Protein AF-A0A2V8RQS7-F1 (afdb_monomer_lite)

Foldseek 3Di:
DDDDLPQDDDDPDDPVCCVPCVVVVVVVVVLVVVLLVVLCVFPLSVVLSVLQAQFREEEDEAPDDDAWDKDADDVVRVGTIYIHADQPNLCVPCPDQADDRNHSNLSVQLNSLVNSCVNVVNDDWDAAPDCLQVRTLSSLVSQLSSQQSVLSVVDQWGAGNPVRGTDGLVVVLVVLQADPQSLLSLVLCCVRPPSLVVLLPDPDDPRRCNVCSVVSCVRHCCVVPDPPPHSSPDD

pLDDT: mean 81.11, std 18.19, range [27.17, 98.44]

Sequence (235 aa):
NDRKIDAVIQWQVMDDLEGKYKREIVAYQNAITKVLTTISRTSIGKQLLSMIGGQKVYIIPQESDGPARTGLYSDEQGGGIRISFSPEYFSRVYIGPSSVGSAVEDTLFHELVHAMRYSNNRYFPRNLSSPDFNHNSEEFIAEQLANVYHSSRGTSDFLSKYYGGYARKKQMYEYLEESAELVYAIRFYLQSEPLAKFAAMLQQPAYNPFRDYKELEDKSYLRMFPSDDDPFKKP

Radius of gyration: 18.57 Å; chains: 1; bounding box: 47×40×55 Å

Structure (mmCIF, N/CA/C/O backbone):
data_AF-A0A2V8RQS7-F1
#
_entry.id   AF-A0A2V8RQS7-F1
#
loop_
_atom_site.group_PDB
_atom_site.id
_atom_site.type_symbol
_atom_site.label_atom_id
_atom_site.label_alt_id
_atom_site.label_comp_id
_atom_site.label_asym_id
_atom_site.label_entity_id
_atom_site.label_seq_id
_atom_site.pdbx_PDB_ins_code
_atom_site.Cartn_x
_atom_site.Cartn_y
_atom_site.Cartn_z
_atom_site.occupancy
_atom_site.B_iso_or_equiv
_atom_site.auth_seq_id
_atom_site.auth_comp_id
_atom_site.auth_asym_id
_atom_site.auth_atom_id
_atom_site.pdbx_PDB_model_num
ATOM 1 N N . ASN A 1 1 ? -26.483 7.807 -2.721 1.00 33.72 1 ASN A N 1
ATOM 2 C CA . ASN A 1 1 ? -26.677 6.348 -2.549 1.00 33.72 1 ASN A CA 1
ATOM 3 C C . ASN A 1 1 ? -25.447 5.887 -1.787 1.00 33.72 1 ASN A C 1
ATOM 5 O O . ASN A 1 1 ? -24.461 5.462 -2.379 1.00 33.72 1 ASN A O 1
ATOM 9 N N . ASP A 1 2 ? -25.456 6.188 -0.488 1.00 27.17 2 ASP A N 1
ATOM 10 C CA . ASP A 1 2 ? -24.256 6.490 0.296 1.00 27.17 2 ASP A CA 1
ATOM 11 C C . ASP A 1 2 ? -23.983 5.344 1.264 1.00 27.17 2 ASP A C 1
ATOM 13 O O . ASP A 1 2 ? -24.568 5.266 2.344 1.00 27.17 2 ASP A O 1
ATOM 17 N N . ARG A 1 3 ? -23.098 4.427 0.871 1.00 29.97 3 ARG A N 1
ATOM 18 C CA . ARG A 1 3 ? -22.544 3.434 1.794 1.00 29.97 3 ARG A CA 1
ATOM 19 C C . ARG A 1 3 ? -21.439 4.107 2.606 1.00 29.97 3 ARG A C 1
ATOM 21 O O . ARG A 1 3 ? -20.312 4.240 2.137 1.00 29.97 3 ARG A O 1
ATOM 28 N N . LYS A 1 4 ? -21.802 4.580 3.800 1.00 30.61 4 LYS A N 1
ATOM 29 C CA . LYS A 1 4 ? -20.861 4.961 4.859 1.00 30.61 4 LYS A CA 1
ATOM 30 C C . LYS A 1 4 ? -19.943 3.763 5.143 1.00 30.61 4 LYS A C 1
ATOM 32 O O . LYS A 1 4 ? -20.415 2.640 5.270 1.00 30.61 4 LYS A O 1
ATOM 37 N N . ILE A 1 5 ? -18.636 4.007 5.159 1.00 32.34 5 ILE A N 1
ATOM 38 C CA . ILE A 1 5 ? -17.615 3.021 5.519 1.00 32.34 5 ILE A CA 1
ATOM 39 C C . ILE A 1 5 ? -17.655 2.875 7.048 1.00 32.34 5 ILE A C 1
ATOM 41 O O . ILE A 1 5 ? -17.148 3.737 7.763 1.00 32.34 5 ILE A O 1
ATOM 45 N N . ASP A 1 6 ? -18.290 1.812 7.540 1.00 31.48 6 ASP A N 1
ATOM 46 C CA . ASP A 1 6 ? -18.366 1.451 8.963 1.00 31.48 6 ASP A CA 1
ATOM 47 C C . ASP A 1 6 ? -17.055 0.787 9.435 1.00 31.48 6 ASP A C 1
ATOM 49 O O . ASP A 1 6 ? -17.005 -0.414 9.688 1.00 31.48 6 ASP A O 1
ATOM 53 N N . ALA A 1 7 ? -15.964 1.556 9.533 1.00 32.84 7 ALA A N 1
ATOM 54 C CA . ALA A 1 7 ? -14.651 1.054 9.981 1.00 32.84 7 ALA A CA 1
ATOM 55 C C . ALA A 1 7 ? -14.233 1.524 11.390 1.00 32.84 7 ALA A C 1
ATOM 57 O O . ALA A 1 7 ? -13.054 1.501 11.732 1.00 32.84 7 ALA A O 1
ATOM 58 N N . VAL A 1 8 ? -15.169 1.959 12.236 1.00 46.66 8 VAL A N 1
ATOM 59 C CA . VAL A 1 8 ? -14.864 2.390 13.612 1.00 46.66 8 VAL A CA 1
ATOM 60 C C . VAL A 1 8 ? -15.906 1.797 14.552 1.00 46.66 8 VAL A C 1
ATOM 62 O O . VAL A 1 8 ? -17.054 2.180 14.400 1.00 46.66 8 VAL A O 1
ATOM 65 N N . ILE A 1 9 ? -15.518 0.885 15.467 1.00 44.16 9 ILE A N 1
ATOM 66 C CA . ILE A 1 9 ? -16.227 0.401 16.694 1.00 44.16 9 ILE A CA 1
ATOM 67 C C . ILE A 1 9 ? -15.448 -0.841 17.222 1.00 44.16 9 ILE A C 1
ATOM 69 O O . ILE A 1 9 ? -15.093 -1.703 16.427 1.00 44.16 9 ILE A O 1
ATOM 73 N N . GLN A 1 10 ? -15.118 -1.060 18.504 1.00 38.09 10 GLN A N 1
ATOM 74 C CA . GLN A 1 10 ? -15.526 -0.459 19.779 1.00 38.09 10 GLN A CA 1
ATOM 75 C C . GLN A 1 10 ? -14.444 -0.734 20.841 1.00 38.09 10 GLN A C 1
ATOM 77 O O . GLN A 1 10 ? -13.926 -1.847 20.919 1.00 38.09 10 GLN A O 1
ATOM 82 N N . TRP A 1 11 ? -14.160 0.250 21.693 1.00 37.94 11 TRP A N 1
ATOM 83 C CA . TRP A 1 11 ? -13.443 0.048 22.950 1.00 37.94 11 TRP A CA 1
ATOM 84 C C . TRP A 1 11 ? -14.475 -0.357 24.008 1.00 37.94 11 TRP A C 1
ATOM 86 O O . TRP A 1 11 ? -15.373 0.426 24.300 1.00 37.94 11 TRP A O 1
ATOM 96 N N . GLN A 1 12 ? -14.376 -1.561 24.576 1.00 38.12 12 GLN A N 1
ATOM 97 C CA . GLN A 1 12 ? -14.983 -1.830 25.881 1.00 38.12 12 GLN A CA 1
ATOM 98 C C . GLN A 1 12 ? -14.015 -1.299 26.935 1.00 38.12 12 GLN A C 1
ATOM 100 O O . GLN A 1 12 ? -13.093 -1.992 27.355 1.00 38.12 12 GLN A O 1
ATOM 105 N N . VAL A 1 13 ? -14.193 -0.039 27.318 1.00 41.00 13 VAL A N 1
ATOM 106 C CA . VAL A 1 13 ? -13.543 0.524 28.499 1.00 41.00 13 VAL A CA 1
ATOM 107 C C . VAL A 1 13 ? -14.658 0.988 29.423 1.00 41.00 13 VAL A C 1
ATOM 109 O O . VAL A 1 13 ? -15.511 1.771 29.026 1.00 41.00 13 VAL A O 1
ATOM 112 N N . MET A 1 14 ? -14.646 0.408 30.620 1.00 40.25 14 MET A N 1
ATOM 113 C CA . MET A 1 14 ? -15.618 0.546 31.701 1.00 40.25 14 MET A CA 1
ATOM 114 C C . MET A 1 14 ? -16.108 1.989 31.901 1.00 40.25 14 MET A C 1
ATOM 116 O O . MET A 1 14 ? -15.305 2.924 31.846 1.00 40.25 14 MET A O 1
ATOM 120 N N . ASP A 1 15 ? -17.408 2.123 32.188 1.00 42.12 15 ASP A N 1
ATOM 121 C CA . ASP A 1 15 ? -18.209 3.359 32.289 1.00 42.12 15 ASP A CA 1
ATOM 122 C C . ASP A 1 15 ? -17.582 4.515 33.106 1.00 42.12 15 ASP A C 1
ATOM 124 O O . ASP A 1 15 ? -17.942 5.675 32.910 1.00 42.12 15 ASP A O 1
ATOM 128 N N . ASP A 1 16 ? -16.589 4.253 33.960 1.00 39.78 16 ASP A N 1
ATOM 129 C CA . ASP A 1 16 ? -15.923 5.272 34.784 1.00 39.78 16 ASP A CA 1
ATOM 130 C C . ASP A 1 16 ? -14.751 6.004 34.090 1.00 39.78 16 ASP A C 1
ATOM 132 O O . ASP A 1 16 ? -14.353 7.093 34.515 1.00 39.78 16 ASP A O 1
ATOM 136 N N . LEU A 1 17 ? -14.181 5.456 33.008 1.00 42.16 17 LEU A N 1
ATOM 137 C CA . LEU A 1 17 ? -13.053 6.071 32.281 1.00 42.16 17 LEU A CA 1
ATOM 138 C C . LEU A 1 17 ? -13.495 6.925 31.081 1.00 42.16 17 LEU A C 1
ATOM 140 O O . LEU A 1 17 ? -12.722 7.773 30.617 1.00 42.16 17 LEU A O 1
ATOM 144 N N . GLU A 1 18 ? -14.734 6.746 30.605 1.00 51.91 18 GLU A N 1
ATOM 145 C CA . GLU A 1 18 ? -15.276 7.444 29.432 1.00 51.91 18 GLU A CA 1
ATOM 146 C C . GLU A 1 18 ? -15.226 8.967 29.585 1.00 51.91 18 GLU A C 1
ATOM 148 O O . GLU A 1 18 ? -14.925 9.661 28.621 1.00 51.91 18 GLU A O 1
ATOM 153 N N . GLY A 1 19 ? -15.467 9.511 30.781 1.00 53.66 19 GLY A N 1
ATOM 154 C CA . GLY A 1 19 ? -15.507 10.962 30.989 1.00 53.66 19 GLY A CA 1
ATOM 155 C C . GLY A 1 19 ? -14.146 11.654 30.853 1.00 53.66 19 GLY A C 1
ATOM 156 O O . GLY A 1 19 ? -14.073 12.767 30.329 1.00 53.66 19 GLY A O 1
ATOM 157 N N . LYS A 1 20 ? -13.065 11.002 31.302 1.00 55.59 20 LYS A N 1
ATOM 158 C CA . LYS A 1 20 ? -11.731 11.617 31.408 1.00 55.59 20 LYS A CA 1
ATOM 159 C C . LYS A 1 20 ? -10.977 11.648 30.078 1.00 55.59 20 LYS A C 1
ATOM 161 O O . LYS A 1 20 ? -10.254 12.607 29.847 1.00 55.59 20 LYS A O 1
ATOM 166 N N . TYR A 1 21 ? -11.168 10.639 29.225 1.00 66.31 21 TYR A N 1
ATOM 167 C CA . TYR A 1 21 ? -10.421 10.480 27.966 1.00 66.31 21 TYR A CA 1
ATOM 168 C C . TYR A 1 21 ? -11.281 10.656 26.704 1.00 66.31 21 TYR A C 1
ATOM 170 O O . TYR A 1 21 ? -10.807 10.452 25.584 1.00 66.31 21 TYR A O 1
ATOM 178 N N . LYS A 1 22 ? -12.563 11.033 26.850 1.00 74.38 22 LYS A N 1
ATOM 179 C CA . LYS A 1 22 ? -13.499 11.181 25.719 1.00 74.38 22 LYS A CA 1
ATOM 180 C C . LYS A 1 22 ? -12.963 12.095 24.629 1.00 74.38 22 LYS A C 1
ATOM 182 O O . LYS A 1 22 ? -13.142 11.823 23.445 1.00 74.38 22 LYS A O 1
ATOM 187 N N . ARG A 1 23 ? -12.359 13.216 25.030 1.00 79.69 23 ARG A N 1
ATOM 188 C CA . ARG A 1 23 ? -11.894 14.251 24.100 1.00 79.69 23 ARG A CA 1
ATOM 189 C C . ARG A 1 23 ? -10.727 13.737 23.270 1.00 79.69 23 ARG A C 1
ATOM 191 O O . ARG A 1 23 ? -10.724 13.933 22.060 1.00 79.69 23 ARG A O 1
ATOM 198 N N . GLU A 1 24 ? -9.790 13.050 23.905 1.00 81.56 24 GLU A N 1
ATOM 199 C CA . GLU A 1 24 ? -8.614 12.438 23.299 1.00 81.56 24 GLU A CA 1
ATOM 200 C C . GLU A 1 24 ? -9.020 11.320 22.334 1.00 81.56 24 GLU A C 1
ATOM 202 O O . GLU A 1 24 ? -8.563 11.303 21.191 1.00 81.56 24 GLU A O 1
ATOM 207 N N . ILE A 1 25 ? -9.951 10.450 22.744 1.00 81.69 25 ILE A N 1
ATOM 208 C CA . ILE A 1 25 ? -10.497 9.385 21.889 1.00 81.69 25 ILE A CA 1
ATOM 209 C C . ILE A 1 25 ? -11.159 9.985 20.643 1.00 81.69 25 ILE A C 1
ATOM 211 O O . ILE A 1 25 ? -10.856 9.575 19.522 1.00 81.69 25 ILE A O 1
ATOM 215 N N . VAL A 1 26 ? -12.026 10.988 20.815 1.00 86.00 26 VAL A N 1
ATOM 216 C CA . VAL A 1 26 ? -12.706 11.662 19.696 1.00 86.00 26 VAL A CA 1
ATOM 217 C C . VAL A 1 26 ? -11.704 12.379 18.787 1.00 86.00 26 VAL A C 1
ATOM 219 O O . VAL A 1 26 ? -11.830 12.325 17.562 1.00 86.00 26 VAL A O 1
ATOM 222 N N . ALA A 1 27 ? -10.689 13.038 19.350 1.00 86.19 27 ALA A N 1
ATOM 223 C CA . ALA A 1 27 ? -9.647 13.702 18.573 1.00 86.19 27 ALA A CA 1
ATOM 224 C C . ALA A 1 27 ? -8.857 12.700 17.718 1.00 86.19 27 ALA A C 1
ATOM 226 O O . ALA A 1 27 ? -8.668 12.936 16.521 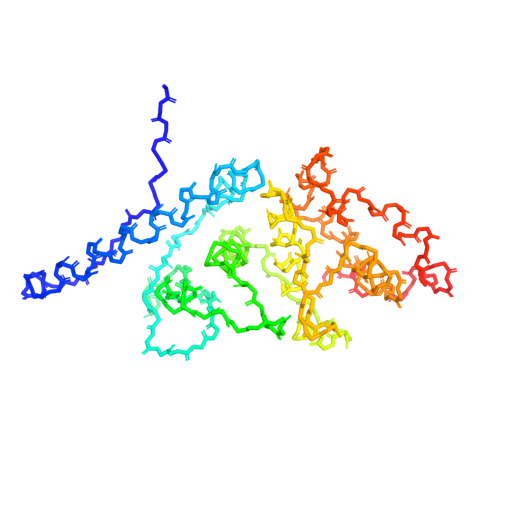1.00 86.19 27 ALA A O 1
ATOM 227 N N . TYR A 1 28 ? -8.471 11.563 18.300 1.00 87.62 28 TYR A N 1
ATOM 228 C CA . TYR A 1 28 ? -7.778 10.493 17.589 1.00 87.62 28 TYR A CA 1
ATOM 229 C C . TYR A 1 28 ? -8.644 9.905 16.468 1.00 87.62 28 TYR A C 1
ATOM 231 O O . TYR A 1 28 ? -8.210 9.841 15.319 1.00 87.62 28 TYR A O 1
ATOM 239 N N . GLN A 1 29 ? -9.906 9.571 16.757 1.00 88.38 29 GLN A N 1
ATOM 240 C CA . GLN A 1 29 ? -10.856 9.072 15.755 1.00 88.38 29 GLN A CA 1
ATOM 241 C C . GLN A 1 29 ? -11.028 10.047 14.586 1.00 88.38 29 GLN A C 1
ATOM 243 O O . GLN A 1 29 ? -11.014 9.639 13.422 1.00 88.38 29 GLN A O 1
ATOM 248 N N . ASN A 1 30 ? -11.137 11.346 14.872 1.00 89.19 30 ASN A N 1
ATOM 249 C CA . ASN A 1 30 ? -11.232 12.377 13.844 1.00 89.19 30 ASN A CA 1
ATOM 250 C C . ASN A 1 30 ? -9.953 12.474 13.001 1.00 89.19 30 ASN A C 1
ATOM 252 O O . ASN A 1 30 ? -10.039 12.668 11.787 1.00 89.19 30 ASN A O 1
ATOM 256 N N . ALA A 1 31 ? -8.774 12.339 13.614 1.00 89.19 31 ALA A N 1
ATOM 257 C CA . ALA A 1 31 ? -7.502 12.330 12.897 1.00 89.19 31 ALA A CA 1
ATOM 258 C C . ALA A 1 31 ? -7.409 11.127 11.947 1.00 89.19 31 ALA A C 1
ATOM 260 O O . ALA A 1 31 ? -7.181 11.317 10.754 1.00 89.19 31 ALA A O 1
ATOM 261 N N . ILE A 1 32 ? -7.692 9.915 12.433 1.00 93.25 32 ILE A N 1
ATOM 262 C CA . ILE A 1 32 ? -7.716 8.698 11.607 1.00 93.25 32 ILE A CA 1
ATOM 263 C C . ILE A 1 32 ? -8.729 8.810 10.470 1.00 93.25 32 ILE A C 1
ATOM 265 O O . ILE A 1 32 ? -8.398 8.540 9.317 1.00 93.25 32 ILE A O 1
ATOM 269 N N . THR A 1 33 ? -9.941 9.285 10.762 1.00 92.50 33 THR A N 1
ATOM 270 C CA . THR A 1 33 ? -10.998 9.460 9.754 1.00 92.50 33 THR A CA 1
ATOM 271 C C . THR A 1 33 ? -10.551 10.383 8.623 1.00 92.50 33 THR A C 1
ATOM 273 O O . THR A 1 33 ? -10.827 10.101 7.456 1.00 92.50 33 THR A O 1
ATOM 276 N N . LYS A 1 34 ? -9.820 11.463 8.930 1.00 90.94 34 LYS A N 1
ATOM 277 C CA . LYS A 1 34 ? -9.252 12.352 7.906 1.00 90.94 34 LYS A CA 1
ATOM 278 C C . LYS A 1 34 ? -8.236 11.624 7.026 1.00 90.94 34 LYS A C 1
ATOM 280 O O . LYS A 1 34 ? -8.324 11.745 5.807 1.00 90.94 34 LYS A O 1
ATOM 285 N N . VAL A 1 35 ? -7.323 10.846 7.614 1.00 92.69 35 VAL A N 1
ATOM 286 C CA . VAL A 1 35 ? -6.310 10.086 6.856 1.00 92.69 35 VAL A CA 1
ATOM 287 C C . VAL A 1 35 ? -6.977 9.042 5.953 1.00 92.69 35 VAL A C 1
ATOM 289 O O . VAL A 1 35 ? -6.716 9.016 4.751 1.00 92.69 35 VAL A O 1
ATOM 292 N N . LEU A 1 36 ? -7.916 8.252 6.485 1.00 95.50 36 LEU A N 1
ATOM 293 C CA . LEU A 1 36 ? -8.689 7.273 5.708 1.00 95.50 36 LEU A CA 1
ATOM 294 C C . LEU A 1 36 ? -9.500 7.935 4.587 1.00 95.50 36 LEU A C 1
ATOM 296 O O . LEU A 1 36 ? -9.553 7.426 3.467 1.00 95.50 36 LEU A O 1
ATOM 300 N N . THR A 1 37 ? -10.090 9.103 4.858 1.00 93.94 37 THR A N 1
ATOM 301 C CA . THR A 1 37 ? -10.806 9.882 3.841 1.00 93.94 37 THR A CA 1
ATOM 302 C C . THR A 1 37 ? -9.863 10.289 2.712 1.00 93.94 37 THR A C 1
ATOM 304 O O . THR A 1 37 ? -10.229 10.152 1.546 1.00 93.94 37 THR A O 1
ATOM 307 N N . THR A 1 38 ? -8.648 10.745 3.024 1.00 92.00 38 THR A N 1
ATOM 308 C CA . THR A 1 38 ? -7.629 11.077 2.017 1.00 92.00 38 THR A CA 1
ATOM 309 C C . THR A 1 38 ? -7.244 9.857 1.184 1.00 92.00 38 THR A C 1
ATOM 311 O O . THR A 1 38 ? -7.290 9.939 -0.043 1.00 92.00 38 THR A O 1
ATOM 314 N N . ILE A 1 39 ? -6.972 8.715 1.824 1.00 95.06 39 ILE A N 1
ATOM 315 C CA . ILE A 1 39 ? -6.679 7.445 1.139 1.00 95.06 39 ILE A CA 1
ATOM 316 C C . ILE A 1 39 ? -7.796 7.088 0.155 1.00 95.06 39 ILE A C 1
ATOM 318 O O . ILE A 1 39 ? -7.544 6.805 -1.022 1.00 95.06 39 ILE A O 1
ATOM 322 N N . SER A 1 40 ? -9.048 7.212 0.599 1.00 96.50 40 SER A N 1
ATOM 323 C CA . SER A 1 40 ? -10.238 6.901 -0.197 1.00 96.50 40 SER A CA 1
ATOM 324 C C . SER A 1 40 ? -10.462 7.818 -1.411 1.00 96.50 40 SER A C 1
ATOM 326 O O . SER A 1 40 ? -11.390 7.588 -2.181 1.00 96.50 40 SER A O 1
ATOM 328 N N . ARG A 1 41 ? -9.653 8.863 -1.631 1.00 95.06 41 ARG A N 1
ATOM 329 C CA . ARG A 1 41 ? -9.772 9.726 -2.823 1.00 95.06 41 ARG A CA 1
ATOM 330 C C . ARG A 1 41 ? -9.149 9.117 -4.077 1.00 95.06 41 ARG A C 1
ATOM 332 O O . ARG A 1 41 ? -9.494 9.537 -5.177 1.00 95.06 41 ARG A O 1
ATOM 339 N N . THR A 1 42 ? -8.284 8.119 -3.929 1.00 96.00 42 THR A N 1
ATOM 340 C CA . THR A 1 42 ? -7.608 7.439 -5.045 1.00 96.00 42 THR A CA 1
ATOM 341 C C . THR A 1 42 ? -8.317 6.127 -5.387 1.00 96.00 42 THR A C 1
ATOM 343 O O . THR A 1 42 ? -8.917 5.497 -4.516 1.00 96.00 42 THR A O 1
ATOM 346 N N . SER A 1 43 ? -8.254 5.675 -6.644 1.00 97.62 43 SER A N 1
ATOM 347 C CA . SER A 1 43 ? -8.867 4.394 -7.036 1.00 97.62 43 SER A CA 1
ATOM 348 C C . SER A 1 43 ? -8.260 3.209 -6.281 1.00 97.62 43 SER A C 1
ATOM 350 O O . SER A 1 43 ? -8.993 2.343 -5.814 1.00 97.62 43 SER A O 1
ATOM 352 N N . ILE A 1 44 ? -6.933 3.199 -6.107 1.00 97.88 44 ILE A N 1
ATOM 353 C CA . ILE A 1 44 ? -6.227 2.143 -5.371 1.00 97.88 44 ILE A CA 1
ATOM 354 C C . ILE A 1 44 ? -6.557 2.163 -3.873 1.00 97.88 44 ILE A C 1
ATOM 356 O O . ILE A 1 44 ? -6.795 1.108 -3.294 1.00 97.88 44 ILE A O 1
ATOM 360 N N . GLY A 1 45 ? -6.675 3.346 -3.258 1.00 97.50 45 GLY A N 1
ATOM 361 C CA . GLY A 1 45 ? -7.081 3.485 -1.858 1.00 97.50 45 GLY A CA 1
ATOM 362 C C . GLY A 1 45 ? -8.519 3.052 -1.604 1.00 97.50 45 GLY A C 1
ATOM 363 O O . GLY A 1 45 ? -8.771 2.322 -0.649 1.00 97.50 45 GLY A O 1
ATOM 364 N N . LYS A 1 46 ? -9.465 3.407 -2.486 1.00 97.69 46 LYS A N 1
ATOM 365 C CA . LYS A 1 46 ? -10.838 2.871 -2.418 1.00 97.69 46 LYS A CA 1
ATOM 366 C C . LYS A 1 46 ? -10.845 1.351 -2.500 1.00 97.69 46 LYS A C 1
ATOM 368 O O . LYS A 1 46 ? -11.537 0.705 -1.716 1.00 97.69 46 LYS A O 1
ATOM 373 N N . GLN A 1 47 ? -10.078 0.793 -3.438 1.00 98.00 47 GLN A N 1
ATOM 374 C CA . GLN A 1 47 ? -10.033 -0.646 -3.635 1.00 98.00 47 GLN A CA 1
ATOM 375 C C . GLN A 1 47 ? -9.455 -1.361 -2.411 1.00 98.00 47 GLN A C 1
ATOM 377 O O . GLN A 1 47 ? -10.085 -2.300 -1.929 1.00 98.00 47 GLN A O 1
ATOM 382 N N . LEU A 1 48 ? -8.329 -0.884 -1.870 1.00 97.75 48 LEU A N 1
ATOM 383 C CA . LEU A 1 48 ? -7.724 -1.417 -0.647 1.00 97.75 48 LEU A CA 1
ATOM 384 C C . LEU A 1 48 ? -8.733 -1.445 0.506 1.00 97.75 48 LEU A C 1
ATOM 386 O O . LEU A 1 48 ? -8.980 -2.504 1.077 1.00 97.75 48 LEU A O 1
ATOM 390 N N . LEU A 1 49 ? -9.370 -0.306 0.798 1.00 96.19 49 LEU A N 1
ATOM 391 C CA . LEU A 1 49 ? -10.343 -0.202 1.889 1.00 96.19 49 LEU A CA 1
ATOM 392 C C . LEU A 1 49 ? -11.547 -1.134 1.687 1.00 96.19 49 LEU A C 1
ATOM 394 O O . LEU A 1 49 ? -12.051 -1.691 2.654 1.00 96.19 49 LEU A O 1
ATOM 398 N N . SER A 1 50 ? -11.990 -1.341 0.442 1.00 95.38 50 SER A N 1
ATOM 399 C CA . SER A 1 50 ? -13.091 -2.267 0.136 1.00 95.38 50 SER A CA 1
ATOM 400 C C . SER A 1 50 ? -12.723 -3.748 0.277 1.00 95.38 50 SER A C 1
ATOM 402 O O . SER A 1 50 ? -13.614 -4.583 0.412 1.00 95.38 50 SER A O 1
ATOM 404 N N . MET A 1 51 ? -11.429 -4.076 0.208 1.00 94.44 51 MET A N 1
ATOM 405 C CA . MET A 1 51 ? -10.918 -5.444 0.316 1.00 94.44 51 MET A CA 1
ATOM 406 C C . MET A 1 51 ? -10.623 -5.850 1.763 1.00 94.44 51 MET A C 1
ATOM 408 O O . MET A 1 51 ? -10.449 -7.037 2.026 1.00 94.44 51 MET A O 1
ATOM 412 N N . ILE A 1 52 ? -10.573 -4.903 2.703 1.00 91.88 52 ILE A N 1
ATOM 413 C CA . ILE A 1 52 ? -10.456 -5.218 4.128 1.00 91.88 52 ILE A CA 1
ATOM 414 C C . ILE A 1 52 ? -11.780 -5.826 4.596 1.00 91.88 52 ILE A C 1
ATOM 416 O O . ILE A 1 52 ? -12.824 -5.175 4.574 1.00 91.88 52 ILE A O 1
ATOM 420 N N . GLY A 1 53 ? -11.741 -7.086 5.020 1.00 79.56 53 GLY A N 1
ATOM 421 C CA . GLY A 1 53 ? -12.929 -7.825 5.432 1.00 79.56 53 GLY A CA 1
ATOM 422 C C . GLY A 1 53 ? -12.577 -9.198 5.996 1.00 79.56 53 GLY A C 1
ATOM 423 O O . GLY A 1 53 ? -11.448 -9.647 5.881 1.00 79.56 53 GLY A O 1
ATOM 424 N N . GLY A 1 54 ? -13.533 -9.864 6.644 1.00 73.25 54 GLY A N 1
ATOM 425 C CA . GLY A 1 54 ? -13.336 -11.192 7.247 1.00 73.25 54 GLY A CA 1
ATOM 426 C C . GLY A 1 54 ? -12.901 -11.164 8.715 1.00 73.25 54 GLY A C 1
ATOM 427 O O . GLY A 1 54 ? -13.371 -11.987 9.494 1.00 73.25 54 GLY A O 1
ATOM 428 N N . GLN A 1 55 ? -12.098 -10.180 9.125 1.00 79.75 55 GLN A N 1
ATOM 429 C CA . GLN A 1 55 ? -11.714 -9.959 10.525 1.00 79.75 55 GLN A CA 1
ATOM 430 C C . GLN A 1 55 ? -11.829 -8.481 10.906 1.00 79.75 55 GLN A C 1
ATOM 432 O O . GLN A 1 55 ? -11.719 -7.597 10.055 1.00 79.75 55 GLN A O 1
ATOM 437 N N . LYS A 1 56 ? -12.049 -8.204 12.196 1.00 85.38 56 LYS A N 1
ATOM 438 C CA . LYS A 1 56 ? -12.068 -6.829 12.710 1.00 85.38 56 LYS A CA 1
ATOM 439 C C . LYS A 1 56 ? -10.661 -6.234 12.640 1.00 85.38 56 LYS A C 1
ATOM 441 O O . LYS A 1 56 ? -9.710 -6.859 13.106 1.00 85.38 56 LYS A O 1
ATOM 446 N N . VAL A 1 57 ? -10.556 -5.024 12.095 1.00 90.81 57 VAL A N 1
ATOM 447 C CA . VAL A 1 57 ? -9.324 -4.227 12.072 1.00 90.81 57 VAL A CA 1
ATOM 448 C C . VAL A 1 57 ? -9.496 -3.036 13.007 1.00 90.81 57 VAL A C 1
ATOM 450 O O . VAL A 1 57 ? -10.482 -2.307 12.914 1.00 90.81 57 VAL A O 1
ATOM 453 N N . TYR A 1 58 ? -8.528 -2.829 13.891 1.00 91.19 58 TYR A N 1
ATOM 454 C CA . TYR A 1 58 ? -8.481 -1.728 14.842 1.00 91.19 58 TYR A CA 1
ATOM 455 C C . TYR A 1 58 ? -7.271 -0.851 14.540 1.00 91.19 58 TYR A C 1
ATOM 457 O O . TYR A 1 58 ? -6.154 -1.352 14.456 1.00 91.19 58 TYR A O 1
ATOM 465 N N . ILE A 1 59 ? -7.469 0.460 14.422 1.00 93.12 59 ILE A N 1
ATOM 466 C CA . ILE A 1 59 ? -6.363 1.422 14.387 1.00 93.12 59 ILE A CA 1
ATOM 467 C C . ILE A 1 59 ? -6.251 2.022 15.787 1.00 93.12 59 ILE A C 1
ATOM 469 O O . ILE A 1 59 ? -7.203 2.640 16.270 1.00 93.12 59 ILE A O 1
ATOM 473 N N . ILE A 1 60 ? -5.127 1.769 16.453 1.00 90.56 60 ILE A N 1
ATOM 474 C CA . ILE A 1 60 ? -4.899 2.110 17.859 1.00 90.56 60 ILE A CA 1
ATOM 4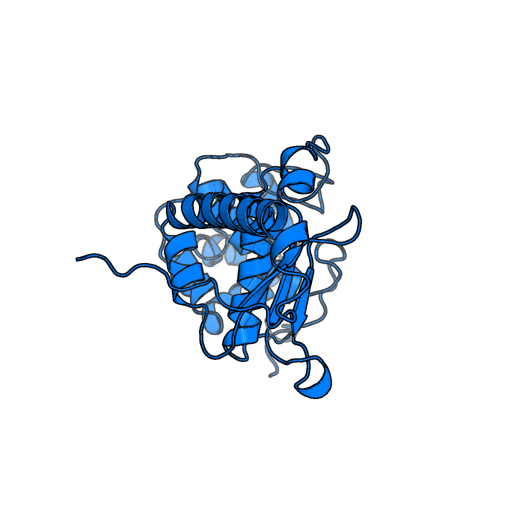75 C C . ILE A 1 60 ? -3.759 3.127 18.001 1.00 90.56 60 ILE A C 1
ATOM 477 O O . ILE A 1 60 ? -2.814 3.098 17.205 1.00 90.56 60 ILE A O 1
ATOM 481 N N . PRO A 1 61 ? -3.818 4.022 19.007 1.00 87.31 61 PRO A N 1
ATOM 482 C CA . PRO A 1 61 ? -2.737 4.961 19.269 1.00 87.31 61 PRO A CA 1
ATOM 483 C C . PRO A 1 61 ? -1.419 4.235 19.528 1.00 87.31 61 PRO A C 1
ATOM 485 O O . PRO A 1 61 ? -1.382 3.219 20.221 1.00 87.31 61 PRO A O 1
ATOM 488 N N . GLN A 1 62 ? -0.338 4.784 18.990 1.00 83.69 62 GLN A N 1
ATOM 489 C CA . GLN A 1 62 ? 1.007 4.303 19.264 1.00 83.69 62 GLN A CA 1
ATOM 490 C C . GLN A 1 62 ? 1.486 4.825 20.626 1.00 83.69 62 GLN A C 1
ATOM 492 O O . GLN A 1 62 ? 1.318 6.006 20.927 1.00 83.69 62 GLN A O 1
ATOM 497 N N . GLU A 1 63 ? 2.085 3.956 21.442 1.00 74.44 63 GLU A N 1
ATOM 498 C CA . GLU A 1 63 ? 2.525 4.300 22.806 1.00 74.44 63 GLU A CA 1
ATOM 499 C C . GLU A 1 63 ? 3.837 5.099 22.845 1.00 74.44 63 GLU A C 1
ATOM 501 O O . GLU A 1 63 ? 4.097 5.822 23.805 1.00 74.44 63 GLU A O 1
ATOM 506 N N . SER A 1 64 ? 4.666 4.985 21.805 1.00 76.56 64 SER A N 1
ATOM 507 C CA . SER A 1 64 ? 5.955 5.672 21.697 1.00 76.56 64 SER A CA 1
ATOM 508 C C . SER A 1 64 ? 6.282 6.018 20.251 1.00 76.56 64 SER A C 1
ATOM 510 O O . SER A 1 64 ? 5.885 5.294 19.340 1.00 76.56 64 SER A O 1
ATOM 512 N N . ASP A 1 65 ? 7.085 7.055 20.037 1.00 79.38 65 ASP A N 1
ATOM 513 C CA . ASP A 1 65 ? 7.640 7.376 18.719 1.00 79.38 65 ASP A CA 1
ATOM 514 C C . ASP A 1 65 ? 8.353 6.158 18.103 1.00 79.38 65 ASP A C 1
ATOM 516 O O . ASP A 1 65 ? 9.049 5.405 18.791 1.00 79.38 65 ASP A O 1
ATOM 520 N N . GLY A 1 66 ? 8.154 5.934 16.803 1.00 78.88 66 GLY A N 1
ATOM 521 C CA . GLY A 1 66 ? 8.699 4.773 16.100 1.00 78.88 66 GLY A CA 1
ATOM 522 C C . GLY A 1 66 ? 7.895 4.385 14.857 1.00 78.88 66 GLY A C 1
ATOM 523 O O . GLY A 1 66 ? 6.939 5.081 14.506 1.00 78.88 66 GLY A O 1
ATOM 524 N N . PRO A 1 67 ? 8.252 3.273 14.189 1.00 82.50 67 PRO A N 1
ATOM 525 C CA . PRO A 1 67 ? 7.530 2.808 13.011 1.00 82.50 67 PRO A CA 1
ATOM 526 C C . PRO A 1 67 ? 6.105 2.378 13.372 1.00 82.50 67 PRO A C 1
ATOM 528 O O . PRO A 1 67 ? 5.883 1.787 14.434 1.00 82.50 67 PRO A O 1
ATOM 531 N N . ALA A 1 68 ? 5.168 2.632 12.457 1.00 89.19 68 ALA A N 1
ATOM 532 C CA . ALA A 1 68 ? 3.841 2.039 12.519 1.00 89.19 68 ALA A CA 1
ATOM 533 C C . ALA A 1 68 ? 3.961 0.513 12.409 1.00 89.19 68 ALA A C 1
ATOM 535 O O . ALA A 1 68 ? 4.957 -0.003 11.894 1.00 89.19 68 ALA A O 1
ATOM 536 N N . ARG A 1 69 ? 2.997 -0.213 12.981 1.00 90.56 69 ARG A N 1
ATOM 537 C CA . ARG A 1 69 ? 3.028 -1.680 12.986 1.00 90.56 69 ARG A CA 1
ATOM 538 C C . ARG A 1 69 ? 1.639 -2.266 12.872 1.00 90.56 69 ARG A C 1
ATOM 540 O O . ARG A 1 69 ? 0.756 -1.896 13.646 1.00 90.56 69 ARG A O 1
ATOM 547 N N . THR A 1 70 ? 1.501 -3.265 12.015 1.00 93.94 70 THR A N 1
ATOM 548 C CA . THR A 1 70 ? 0.311 -4.105 11.925 1.00 93.94 70 THR A CA 1
ATOM 549 C C . THR A 1 70 ? 0.587 -5.491 12.490 1.00 93.94 70 THR A C 1
ATOM 551 O O . THR A 1 70 ? 1.612 -6.099 12.193 1.00 93.94 70 THR A O 1
ATOM 554 N N . GLY A 1 71 ? -0.335 -6.012 13.298 1.00 92.06 71 GLY A N 1
ATOM 555 C CA . GLY A 1 71 ? -0.244 -7.363 13.846 1.00 92.06 71 GLY A CA 1
ATOM 556 C C . GLY A 1 71 ? -1.599 -8.049 13.944 1.00 92.06 71 GLY A C 1
ATOM 557 O O . GLY A 1 71 ? -2.628 -7.397 14.135 1.00 92.06 71 GLY A O 1
ATOM 558 N N . LEU A 1 72 ? -1.584 -9.376 13.832 1.00 91.12 72 LEU A N 1
ATOM 559 C CA . LEU A 1 72 ? -2.720 -10.245 14.124 1.00 91.12 72 LEU A CA 1
ATOM 560 C C . LEU A 1 72 ? -2.622 -10.727 15.574 1.00 91.12 72 LEU A C 1
ATOM 562 O O . LEU A 1 72 ? -1.579 -11.231 15.988 1.00 91.12 72 LEU A O 1
ATOM 566 N N . TYR A 1 73 ? -3.702 -10.567 16.332 1.00 88.06 73 TYR A N 1
ATOM 567 C CA . TYR A 1 73 ? -3.760 -10.892 17.755 1.00 88.06 73 TYR A CA 1
ATOM 568 C C . TYR A 1 73 ? -4.643 -12.117 17.980 1.00 88.06 73 TYR A C 1
ATOM 570 O O . TYR A 1 73 ? -5.672 -12.272 17.319 1.00 88.06 73 TYR A O 1
ATOM 578 N N . SER A 1 74 ? -4.242 -12.977 18.919 1.00 85.31 74 SER A N 1
ATOM 579 C CA . SER A 1 74 ? -5.022 -14.164 19.281 1.00 85.31 74 SER A CA 1
ATOM 580 C C . SER A 1 74 ? -6.294 -13.790 20.045 1.00 85.31 74 SER A C 1
ATOM 582 O O . SER A 1 74 ? -6.416 -12.673 20.562 1.00 85.31 74 SER A O 1
ATOM 584 N N . ASP A 1 75 ? -7.238 -14.724 20.157 1.00 82.56 75 ASP A N 1
ATOM 585 C CA . ASP A 1 75 ? -8.485 -14.503 20.897 1.00 82.56 75 ASP A CA 1
ATOM 586 C C . ASP A 1 75 ? -8.219 -14.168 22.375 1.00 82.56 75 ASP A C 1
ATOM 588 O O . ASP A 1 75 ? -8.870 -13.282 22.931 1.00 82.56 75 ASP A O 1
ATOM 592 N N . GLU A 1 76 ? -7.191 -14.766 22.990 1.00 81.62 76 GLU A N 1
ATOM 593 C CA . GLU A 1 76 ? -6.759 -14.452 24.362 1.00 81.62 76 GLU A CA 1
ATOM 594 C C . GLU A 1 76 ? -6.250 -13.012 24.505 1.00 81.62 76 GLU A C 1
ATOM 596 O O . GLU A 1 76 ? -6.313 -12.425 25.584 1.00 81.62 76 GLU A O 1
ATOM 601 N N . GLN A 1 77 ? -5.762 -12.421 23.413 1.00 78.75 77 GLN A N 1
ATOM 602 C CA . GLN A 1 77 ? -5.316 -11.032 23.359 1.00 78.75 77 GLN A CA 1
ATOM 603 C C . GLN A 1 77 ? -6.444 -10.068 22.956 1.00 78.75 77 GLN A C 1
ATOM 605 O O . GLN A 1 77 ? -6.192 -8.871 22.798 1.00 78.75 77 GLN A O 1
ATOM 610 N N . GLY A 1 78 ? -7.678 -10.556 22.792 1.00 78.25 78 GLY A N 1
ATOM 611 C CA . GLY A 1 78 ? -8.852 -9.792 22.354 1.00 78.25 78 GLY A CA 1
ATOM 612 C C . GLY A 1 78 ? -9.143 -9.877 20.851 1.00 78.25 78 GLY A C 1
ATOM 613 O O . GLY A 1 78 ? -10.063 -9.207 20.378 1.00 78.25 78 GLY A O 1
ATOM 614 N N . GLY A 1 79 ? -8.376 -10.683 20.114 1.00 83.94 79 GLY A N 1
ATOM 615 C CA . GLY A 1 79 ? -8.591 -11.003 18.708 1.00 83.94 79 GLY A CA 1
ATOM 616 C C . GLY A 1 79 ? -8.400 -9.842 17.726 1.00 83.94 79 GLY A C 1
ATOM 617 O O . GLY A 1 79 ? -8.235 -8.669 18.086 1.00 83.94 79 GLY A O 1
ATOM 618 N N . GLY A 1 80 ? -8.478 -10.193 16.444 1.00 89.19 80 GLY A N 1
ATOM 619 C CA . GLY A 1 80 ? -8.478 -9.258 15.323 1.00 89.19 80 GLY A CA 1
ATOM 620 C C . GLY A 1 80 ? -7.108 -8.680 14.973 1.00 89.19 80 GLY A C 1
ATOM 621 O O . GLY A 1 80 ? -6.062 -9.081 15.481 1.00 89.19 80 GLY A O 1
ATOM 622 N N . ILE A 1 81 ? -7.128 -7.720 14.056 1.00 93.38 81 ILE A N 1
ATOM 623 C CA . ILE A 1 81 ? -5.937 -7.094 13.484 1.00 93.38 81 ILE A CA 1
ATOM 624 C C . ILE A 1 81 ? -5.787 -5.709 14.091 1.00 93.38 81 ILE A C 1
ATOM 626 O O . ILE A 1 81 ? -6.760 -4.958 14.149 1.00 93.38 81 ILE A O 1
ATOM 630 N N . ARG A 1 82 ? -4.582 -5.346 14.527 1.00 94.00 82 ARG A N 1
ATOM 631 C CA . ARG A 1 82 ? -4.311 -4.025 15.103 1.00 94.00 82 ARG A CA 1
ATOM 632 C C . ARG A 1 82 ? -3.223 -3.317 14.330 1.00 94.00 82 ARG A C 1
ATOM 634 O O . ARG A 1 82 ? -2.171 -3.896 14.087 1.00 94.00 82 ARG A O 1
ATOM 641 N N . ILE A 1 83 ? -3.489 -2.061 14.006 1.00 94.19 83 ILE A N 1
ATOM 642 C CA . ILE A 1 83 ? -2.549 -1.123 13.413 1.00 94.19 83 ILE A CA 1
ATOM 643 C C . ILE A 1 83 ? -2.190 -0.104 14.494 1.00 94.19 83 ILE A C 1
ATOM 645 O O . ILE A 1 83 ? -3.020 0.728 14.859 1.00 94.19 83 ILE A O 1
ATOM 649 N N . SER A 1 84 ? -0.973 -0.182 15.024 1.00 92.00 84 SER A N 1
ATOM 650 C CA . SER A 1 84 ? -0.415 0.822 15.932 1.00 92.00 84 SER A CA 1
ATOM 651 C C . SER A 1 84 ? 0.074 2.016 15.119 1.00 92.00 84 SER A C 1
ATOM 653 O O . SER A 1 84 ? 0.985 1.874 14.299 1.00 92.00 84 SER A O 1
ATOM 655 N N . PHE A 1 85 ? -0.573 3.172 15.293 1.00 90.00 85 PHE A N 1
ATOM 656 C CA . PHE A 1 85 ? -0.374 4.331 14.425 1.00 90.00 85 PHE A CA 1
ATOM 657 C C . PHE A 1 85 ? -0.564 5.664 15.154 1.00 90.00 85 PHE A C 1
ATOM 659 O O . PHE A 1 85 ? -1.560 5.877 15.853 1.00 90.00 85 PHE A O 1
ATOM 666 N N . SER A 1 86 ? 0.357 6.604 14.924 1.00 90.25 86 SER A N 1
ATOM 667 C CA . SER A 1 86 ? 0.277 7.978 15.429 1.00 90.25 86 SER A CA 1
ATOM 668 C C . SER A 1 86 ? 0.208 8.997 14.282 1.00 90.25 86 SER A C 1
ATOM 670 O O . SER A 1 86 ? 1.239 9.366 13.716 1.00 90.25 86 SER A O 1
ATOM 672 N N . PRO A 1 87 ? -0.991 9.515 13.944 1.00 87.50 87 PRO A N 1
ATOM 673 C CA . PRO A 1 87 ? -1.133 10.559 12.926 1.00 87.50 87 PRO A CA 1
ATOM 674 C C . PRO A 1 87 ? -0.334 11.822 13.255 1.00 87.50 87 PRO A C 1
ATOM 676 O O . PRO A 1 87 ? 0.179 12.495 12.366 1.00 87.50 87 PRO A O 1
ATOM 679 N N . GLU A 1 88 ? -0.236 12.158 14.542 1.00 85.50 88 GLU A N 1
ATOM 680 C CA . GLU A 1 88 ? 0.517 13.312 15.030 1.00 85.50 88 GLU A CA 1
ATOM 681 C C . GLU A 1 88 ? 2.017 13.137 14.802 1.00 85.50 88 GLU A C 1
ATOM 683 O O . GLU A 1 88 ? 2.655 14.049 14.280 1.00 85.50 88 GLU A O 1
ATOM 688 N N . TYR A 1 89 ? 2.561 11.960 15.121 1.00 83.19 89 TYR A N 1
ATOM 689 C CA . TYR A 1 89 ? 3.955 11.637 14.837 1.00 83.19 89 TYR A CA 1
ATOM 690 C C . TYR A 1 89 ? 4.208 11.743 13.330 1.00 83.19 89 TYR A C 1
ATOM 692 O O . TYR A 1 89 ? 4.938 12.626 12.891 1.00 83.19 89 TYR A O 1
ATOM 700 N N . PHE A 1 90 ? 3.491 10.974 12.507 1.00 80.75 90 PHE A N 1
ATOM 701 C CA . PHE A 1 90 ? 3.719 10.940 11.056 1.00 80.75 90 PHE A CA 1
ATOM 702 C C . PHE A 1 90 ? 3.357 12.235 10.306 1.00 80.75 90 PHE A C 1
ATOM 704 O O . PHE A 1 90 ? 3.751 12.397 9.157 1.00 80.75 90 PHE A O 1
ATOM 711 N N . SER A 1 91 ? 2.642 13.178 10.928 1.00 77.50 91 SER A N 1
ATOM 712 C CA . SER A 1 91 ? 2.424 14.520 10.355 1.00 77.50 91 SER A CA 1
ATOM 713 C C . SER A 1 91 ? 3.538 15.518 10.682 1.00 77.50 91 SER A C 1
ATOM 715 O O . SER A 1 91 ? 3.693 16.509 9.970 1.00 77.50 91 SER A O 1
ATOM 717 N N . ARG A 1 92 ? 4.308 15.284 11.751 1.00 70.44 92 ARG A N 1
ATOM 718 C CA . ARG A 1 92 ? 5.440 16.132 12.179 1.00 70.44 92 ARG A CA 1
ATOM 719 C C . ARG A 1 92 ? 6.780 15.622 11.693 1.00 70.44 92 ARG A C 1
ATOM 721 O O . ARG A 1 92 ? 7.734 16.383 11.554 1.00 70.44 92 ARG A O 1
ATOM 728 N N . VAL A 1 93 ? 6.841 14.320 11.486 1.00 61.38 93 VAL A N 1
ATOM 729 C CA . VAL A 1 93 ? 8.008 13.554 11.089 1.00 61.38 93 VAL A CA 1
ATOM 730 C C . VAL A 1 93 ? 8.245 13.802 9.597 1.00 61.38 93 VAL A C 1
ATOM 732 O O . VAL A 1 93 ? 8.048 12.951 8.743 1.00 61.38 93 VAL A O 1
ATOM 735 N N . TYR A 1 94 ? 8.681 15.022 9.279 1.00 50.03 94 TYR A N 1
ATOM 736 C CA . TYR A 1 94 ? 9.383 15.318 8.037 1.00 50.03 94 TYR A CA 1
ATOM 737 C C . TYR A 1 94 ? 10.836 14.884 8.228 1.00 50.03 94 TYR A C 1
ATOM 739 O O . TYR A 1 94 ? 11.721 15.695 8.504 1.00 50.03 94 TYR A O 1
ATOM 747 N N . ILE A 1 95 ? 11.100 13.580 8.173 1.00 48.00 95 ILE A N 1
ATOM 748 C CA . ILE A 1 95 ? 12.468 13.072 8.323 1.00 48.00 95 ILE A CA 1
ATOM 749 C C . ILE A 1 95 ? 13.146 13.097 6.949 1.00 48.00 95 ILE A C 1
ATOM 751 O O . ILE A 1 95 ? 13.416 12.058 6.346 1.00 48.00 95 ILE A O 1
ATOM 755 N N . GLY A 1 96 ? 13.418 14.310 6.464 1.00 40.62 96 GLY A N 1
ATOM 756 C CA . GLY A 1 96 ? 14.326 14.570 5.350 1.00 40.62 96 GLY A CA 1
ATOM 757 C C . GLY A 1 96 ? 14.117 13.695 4.103 1.00 40.62 96 GLY A C 1
ATOM 758 O O . GLY A 1 96 ? 13.057 13.108 3.897 1.00 40.62 96 GLY A O 1
ATOM 759 N N . PRO A 1 97 ? 15.132 13.596 3.235 1.00 37.75 97 PRO A N 1
ATOM 760 C CA . PRO A 1 97 ? 15.039 12.777 2.043 1.00 37.75 97 PRO A CA 1
ATOM 761 C C . PRO A 1 97 ? 15.017 11.285 2.354 1.00 37.75 97 PRO A C 1
ATOM 763 O O . PRO A 1 97 ? 14.778 10.560 1.410 1.00 37.75 97 PRO A O 1
ATOM 766 N N . SER A 1 98 ? 15.269 10.836 3.598 1.00 39.56 98 SER A N 1
ATOM 767 C CA . SER A 1 98 ? 15.879 9.528 3.882 1.00 39.56 98 SER A CA 1
ATOM 768 C C . SER A 1 98 ? 15.096 8.529 4.721 1.00 39.56 98 SER A C 1
ATOM 770 O O . SER A 1 98 ? 15.656 7.520 5.149 1.00 39.56 98 SER A O 1
ATOM 772 N N . SER A 1 99 ? 13.811 8.757 4.969 1.00 40.06 99 SER A N 1
ATOM 773 C CA . SER A 1 99 ? 13.018 7.734 5.645 1.00 40.06 99 SER A CA 1
ATOM 774 C C . SER A 1 99 ? 11.577 7.653 5.157 1.00 40.06 99 SER A C 1
ATOM 776 O O . SER A 1 99 ? 11.025 8.562 4.538 1.00 40.06 99 SER A O 1
ATOM 778 N N . VAL A 1 100 ? 11.043 6.461 5.387 1.00 37.56 100 VAL A N 1
ATOM 779 C CA . VAL A 1 100 ? 9.777 5.897 4.926 1.00 37.56 100 VAL A CA 1
ATOM 780 C C . VAL A 1 100 ? 8.588 6.840 5.182 1.00 37.56 100 VAL A C 1
ATOM 782 O O . VAL A 1 100 ? 8.430 7.334 6.292 1.00 37.56 100 VAL A O 1
ATOM 785 N N . GLY A 1 101 ? 7.719 7.037 4.184 1.00 48.47 101 GLY A N 1
ATOM 786 C CA . GLY A 1 101 ? 6.372 7.603 4.349 1.00 48.47 101 GLY A CA 1
ATOM 787 C C . GLY A 1 101 ? 6.297 9.083 4.748 1.00 48.47 101 GLY A C 1
ATOM 788 O O . GLY A 1 101 ? 5.738 9.394 5.795 1.00 48.47 101 GLY A O 1
ATOM 789 N N . SER A 1 102 ? 6.785 10.015 3.912 1.00 55.97 102 SER A N 1
ATOM 790 C CA . SER A 1 102 ? 6.736 11.472 4.213 1.00 55.97 102 SER A CA 1
ATOM 791 C C . SER A 1 102 ? 5.337 12.025 4.455 1.00 55.97 102 SER A C 1
ATOM 793 O O . SER A 1 102 ? 5.209 13.127 4.987 1.00 55.97 102 SER A O 1
ATOM 795 N N . ALA A 1 103 ? 4.293 11.293 4.071 1.00 75.56 103 ALA A N 1
ATOM 796 C CA . ALA A 1 103 ? 2.930 11.665 4.367 1.00 75.56 103 ALA A CA 1
ATOM 797 C C . ALA A 1 103 ? 2.251 10.594 5.223 1.00 75.56 103 ALA A C 1
ATOM 799 O O . ALA A 1 103 ? 2.288 9.402 4.912 1.00 75.56 103 ALA A O 1
ATOM 800 N N . VAL A 1 104 ? 1.575 11.048 6.280 1.00 87.81 104 VAL A N 1
ATOM 801 C CA . VAL A 1 104 ? 0.784 10.237 7.218 1.00 87.81 104 VAL A CA 1
ATOM 802 C C . VAL A 1 104 ? -0.114 9.210 6.507 1.00 87.81 104 VAL A C 1
ATOM 804 O O . VAL A 1 104 ? -0.255 8.075 6.957 1.00 87.81 104 VAL A O 1
ATOM 807 N N . GLU A 1 105 ? -0.684 9.569 5.360 1.00 90.00 105 GLU A N 1
ATOM 808 C CA . GLU A 1 105 ? -1.501 8.682 4.539 1.00 90.00 105 GLU A CA 1
ATOM 809 C C . GLU A 1 105 ? -0.738 7.568 3.815 1.00 90.00 105 GLU A C 1
ATOM 811 O O . GLU A 1 105 ? -1.332 6.515 3.611 1.00 90.00 105 GLU A O 1
ATOM 816 N N . ASP A 1 106 ? 0.530 7.749 3.432 1.00 89.44 106 ASP A N 1
ATOM 817 C CA . ASP A 1 106 ? 1.320 6.684 2.795 1.00 89.44 106 ASP A CA 1
ATOM 818 C C . ASP A 1 106 ? 1.680 5.608 3.815 1.00 89.44 106 ASP A C 1
ATOM 820 O O . ASP A 1 106 ? 1.534 4.419 3.540 1.00 89.44 106 ASP A O 1
ATOM 824 N N . THR A 1 107 ? 2.079 6.032 5.018 1.00 90.69 107 THR A N 1
ATOM 825 C CA . THR A 1 107 ? 2.361 5.121 6.131 1.00 90.69 107 THR A CA 1
ATOM 826 C C . THR A 1 107 ? 1.109 4.345 6.516 1.00 90.69 107 THR A C 1
ATOM 828 O O . THR A 1 107 ? 1.151 3.122 6.603 1.00 90.69 107 THR A O 1
ATOM 831 N N . LEU A 1 108 ? -0.040 5.016 6.679 1.00 94.06 108 LEU A N 1
ATOM 832 C CA . LEU A 1 108 ? -1.274 4.291 6.979 1.00 94.06 108 LEU A CA 1
ATOM 833 C C . LEU A 1 108 ? -1.701 3.388 5.813 1.00 94.06 108 LEU A C 1
ATOM 835 O O . LEU A 1 108 ? -2.197 2.293 6.056 1.00 94.06 108 LEU A O 1
ATOM 839 N N . PHE A 1 109 ? -1.504 3.800 4.557 1.00 96.12 109 PHE A N 1
ATOM 840 C CA . PHE A 1 109 ? -1.787 2.945 3.403 1.00 96.12 109 PHE A CA 1
ATOM 841 C C . PHE A 1 109 ? -0.944 1.663 3.437 1.00 96.12 109 PHE A C 1
ATOM 843 O O . PHE A 1 109 ? -1.499 0.584 3.243 1.00 96.12 109 PHE A O 1
ATOM 850 N N . HIS A 1 110 ? 0.361 1.768 3.710 1.00 95.44 110 HIS A N 1
ATOM 851 C CA . HIS A 1 110 ? 1.262 0.621 3.856 1.00 95.44 110 HIS A CA 1
ATOM 852 C C . HIS A 1 110 ? 0.731 -0.368 4.905 1.00 95.44 110 HIS A C 1
ATOM 854 O O . HIS A 1 110 ? 0.520 -1.541 4.603 1.00 95.44 110 HIS A O 1
ATOM 860 N N . GLU A 1 111 ? 0.404 0.118 6.103 1.00 95.94 111 GLU A N 1
ATOM 861 C CA . GLU A 1 111 ? -0.149 -0.726 7.168 1.00 95.94 111 GLU A CA 1
ATOM 862 C C . GLU A 1 111 ? -1.509 -1.339 6.806 1.00 95.94 111 GLU A C 1
ATOM 864 O O . GLU A 1 111 ? -1.813 -2.486 7.137 1.00 95.94 111 GLU A O 1
ATOM 869 N N . LEU A 1 112 ? -2.346 -0.605 6.071 1.00 97.44 112 LEU A N 1
ATOM 870 C CA . LEU A 1 112 ? -3.623 -1.127 5.596 1.00 97.44 112 LEU A CA 1
ATOM 871 C C . LEU A 1 112 ? -3.445 -2.255 4.571 1.00 97.44 112 LEU A C 1
ATOM 873 O O . LEU A 1 112 ? -4.306 -3.134 4.519 1.00 97.44 112 LEU A O 1
ATOM 877 N N . VAL A 1 113 ? -2.355 -2.285 3.793 1.00 97.50 113 VAL A N 1
ATOM 878 C CA . VAL A 1 113 ? -2.031 -3.436 2.928 1.00 97.50 113 VAL A CA 1
ATOM 879 C C . VAL A 1 113 ? -1.784 -4.682 3.777 1.00 97.50 113 VAL A C 1
ATOM 881 O O . VAL A 1 113 ? -2.383 -5.724 3.496 1.00 97.50 113 VAL A O 1
ATOM 884 N N . HIS A 1 114 ? -0.991 -4.569 4.848 1.00 96.69 114 HIS A N 1
ATOM 885 C CA . HIS A 1 114 ? -0.783 -5.665 5.804 1.00 96.69 114 HIS A CA 1
ATOM 886 C C . HIS A 1 114 ? -2.103 -6.121 6.417 1.00 96.69 114 HIS A C 1
ATOM 888 O O . HIS A 1 114 ? -2.425 -7.310 6.403 1.00 96.69 114 HIS A O 1
ATOM 894 N N . ALA A 1 115 ? -2.921 -5.178 6.890 1.00 96.31 115 ALA A N 1
ATOM 895 C CA . ALA A 1 115 ? -4.207 -5.490 7.501 1.00 96.31 115 ALA A CA 1
ATOM 896 C C . ALA A 1 115 ? -5.174 -6.163 6.519 1.00 96.31 115 ALA A C 1
ATOM 898 O O . ALA A 1 115 ? -5.835 -7.139 6.874 1.00 96.31 115 ALA A O 1
ATOM 899 N N . MET A 1 116 ? -5.227 -5.701 5.268 1.00 96.19 116 MET A N 1
ATOM 900 C CA . MET A 1 116 ? -6.017 -6.334 4.214 1.00 96.19 116 MET A CA 1
ATOM 901 C C . MET A 1 116 ? -5.574 -7.784 4.006 1.00 96.19 116 MET A C 1
ATOM 903 O O . MET A 1 116 ? -6.419 -8.686 3.999 1.00 96.19 116 MET A O 1
ATOM 907 N N . ARG A 1 117 ? -4.264 -8.033 3.919 1.00 95.56 117 ARG A N 1
ATOM 908 C CA . ARG A 1 117 ? -3.727 -9.382 3.713 1.00 95.56 117 ARG A CA 1
ATOM 909 C C . ARG A 1 117 ? -3.981 -10.289 4.914 1.00 95.56 117 ARG A C 1
ATOM 911 O O . ARG A 1 117 ? -4.432 -11.415 4.709 1.00 95.56 117 ARG A O 1
ATOM 918 N N . TYR A 1 118 ? -3.817 -9.806 6.147 1.00 94.19 118 TYR A N 1
ATOM 919 C CA . TYR A 1 118 ? -4.222 -10.549 7.347 1.00 94.19 118 TYR A CA 1
ATOM 920 C C . TYR A 1 118 ? -5.716 -10.883 7.339 1.00 94.19 118 TYR A C 1
ATOM 922 O O . TYR A 1 118 ? -6.091 -12.034 7.549 1.00 94.19 118 TYR A O 1
ATOM 930 N N . SER A 1 119 ? -6.571 -9.900 7.042 1.00 92.62 119 SER A N 1
ATOM 931 C CA . SER A 1 119 ? -8.030 -10.051 7.124 1.00 92.62 119 SER A CA 1
ATOM 932 C C . SER A 1 119 ? -8.573 -11.119 6.168 1.00 92.62 119 SER A C 1
ATOM 934 O O . SER A 1 119 ? -9.539 -11.811 6.483 1.00 92.62 119 SER A O 1
ATOM 936 N N . ASN A 1 120 ? -7.868 -11.336 5.056 1.00 90.50 120 ASN A N 1
ATOM 937 C CA . ASN A 1 120 ? -8.223 -12.298 4.021 1.00 90.50 120 ASN A CA 1
ATOM 938 C C . ASN A 1 120 ? -7.413 -13.606 4.072 1.00 90.50 120 ASN A C 1
ATOM 940 O O . ASN A 1 120 ? -7.464 -14.366 3.106 1.00 90.50 120 ASN A O 1
ATOM 944 N N . ASN A 1 121 ? -6.653 -13.873 5.145 1.00 90.12 121 ASN A N 1
ATOM 945 C CA . ASN A 1 121 ? -5.742 -15.025 5.245 1.00 90.12 121 ASN A CA 1
ATOM 946 C C . ASN A 1 121 ? -4.785 -15.128 4.041 1.00 90.12 121 ASN A C 1
ATOM 948 O O . ASN A 1 121 ? -4.588 -16.196 3.466 1.00 90.12 121 ASN A O 1
ATOM 952 N N . ARG A 1 122 ? -4.235 -13.984 3.621 1.00 90.06 122 ARG A N 1
ATOM 953 C CA . ARG A 1 122 ? -3.316 -13.833 2.481 1.00 90.06 122 ARG A CA 1
ATOM 954 C C . ARG A 1 122 ? -1.894 -13.458 2.896 1.00 90.06 122 ARG A C 1
ATOM 956 O O . ARG A 1 122 ? -1.067 -13.222 2.019 1.00 90.06 122 ARG A O 1
ATOM 963 N N . TYR A 1 123 ? -1.620 -13.391 4.197 1.00 87.62 123 TYR A N 1
ATOM 964 C CA . TYR A 1 123 ? -0.309 -13.068 4.757 1.00 87.62 123 TYR A CA 1
ATOM 965 C C . TYR A 1 123 ? 0.602 -14.306 4.723 1.00 87.62 123 TYR A C 1
ATOM 967 O O . TYR A 1 123 ? 0.438 -15.226 5.524 1.00 87.62 123 TYR A O 1
ATOM 975 N N . PHE A 1 124 ? 1.540 -14.335 3.776 1.00 86.31 124 PHE A N 1
ATOM 976 C CA . PHE A 1 124 ? 2.434 -15.463 3.503 1.00 86.31 124 PHE A CA 1
ATOM 977 C C . PHE A 1 124 ? 3.856 -14.943 3.227 1.00 86.31 124 PHE A C 1
ATOM 979 O O . PHE A 1 124 ? 4.318 -14.993 2.081 1.00 86.31 124 PHE A O 1
ATOM 986 N N . PRO A 1 125 ? 4.550 -14.424 4.257 1.00 85.62 125 PRO A N 1
ATOM 987 C CA . PRO A 1 125 ? 5.878 -13.856 4.099 1.00 85.62 125 PRO A CA 1
ATOM 988 C C . PRO A 1 125 ? 6.868 -14.895 3.600 1.00 85.62 125 PRO A C 1
ATOM 990 O O . PRO A 1 125 ? 6.984 -15.994 4.143 1.00 85.62 125 PRO A O 1
ATOM 993 N N . ARG A 1 126 ? 7.616 -14.506 2.573 1.00 87.06 126 ARG A N 1
ATOM 994 C CA . ARG A 1 126 ? 8.788 -15.214 2.074 1.00 87.06 126 ARG A CA 1
ATOM 995 C C . ARG A 1 126 ? 10.013 -14.374 2.366 1.00 87.06 126 ARG A C 1
ATOM 997 O O . ARG A 1 126 ? 9.970 -13.145 2.279 1.00 87.06 126 ARG A O 1
ATOM 1004 N N . ASN A 1 127 ? 11.102 -15.054 2.695 1.00 86.38 127 ASN A N 1
ATOM 1005 C CA . ASN A 1 127 ? 12.375 -14.384 2.885 1.00 86.38 127 ASN A CA 1
ATOM 1006 C C . ASN A 1 127 ? 12.867 -13.854 1.538 1.00 86.38 127 ASN A C 1
ATOM 1008 O O . ASN A 1 127 ? 12.861 -14.589 0.552 1.00 86.38 127 ASN A O 1
ATOM 1012 N N . LEU A 1 128 ? 13.287 -12.595 1.532 1.00 84.12 128 LEU A N 1
ATOM 1013 C CA . LEU A 1 128 ? 13.987 -11.968 0.421 1.00 84.12 128 LEU A CA 1
ATOM 1014 C C . LEU A 1 128 ? 15.470 -11.835 0.766 1.00 84.12 128 LEU A C 1
ATOM 1016 O O . LEU A 1 128 ? 15.835 -11.512 1.899 1.00 84.12 128 LEU A O 1
ATOM 1020 N N . SER A 1 129 ? 16.328 -12.015 -0.229 1.00 83.31 129 SER A N 1
ATOM 1021 C CA . SER A 1 129 ? 17.747 -11.677 -0.140 1.00 83.31 129 SER A CA 1
ATOM 1022 C C . SER A 1 129 ? 17.970 -10.175 0.072 1.00 83.31 129 SER A C 1
ATOM 1024 O O . SER A 1 129 ? 18.900 -9.788 0.782 1.00 83.31 129 SER A O 1
ATOM 1026 N N . SER A 1 130 ? 17.085 -9.329 -0.472 1.00 78.25 130 SER A N 1
ATOM 1027 C CA . SER A 1 130 ? 17.174 -7.873 -0.327 1.00 78.25 130 SER A CA 1
ATOM 1028 C C . SER A 1 130 ? 16.949 -7.418 1.130 1.00 78.25 130 SER A C 1
ATOM 1030 O O . SER A 1 130 ? 15.879 -7.674 1.695 1.00 78.25 130 SER A O 1
ATOM 1032 N N . PRO A 1 131 ? 17.910 -6.695 1.742 1.00 75.12 131 PRO A N 1
ATOM 1033 C CA . PRO A 1 131 ? 17.744 -6.125 3.079 1.00 75.12 131 PRO A CA 1
ATOM 1034 C C . PRO A 1 131 ? 16.770 -4.945 3.103 1.00 75.12 131 PRO A C 1
ATOM 1036 O O . PRO A 1 131 ? 16.204 -4.637 4.152 1.00 75.12 131 PRO A O 1
ATOM 1039 N N . ASP A 1 132 ? 16.535 -4.306 1.955 1.00 77.88 132 ASP A N 1
ATOM 1040 C CA . ASP A 1 132 ? 15.769 -3.062 1.861 1.00 77.88 132 ASP A CA 1
ATOM 1041 C C . ASP A 1 132 ? 14.294 -3.246 2.224 1.00 77.88 132 ASP A C 1
ATOM 1043 O O . ASP A 1 132 ? 13.633 -2.289 2.606 1.00 77.88 132 ASP A O 1
ATOM 1047 N N . PHE A 1 133 ? 13.793 -4.482 2.202 1.00 76.12 133 PHE A N 1
ATOM 1048 C CA . PHE A 1 133 ? 12.425 -4.830 2.592 1.00 76.12 133 PHE A CA 1
ATOM 1049 C C . PHE A 1 133 ? 12.390 -5.658 3.877 1.00 76.12 133 PHE A C 1
ATOM 1051 O O . PHE A 1 133 ? 11.581 -6.571 4.007 1.00 76.12 133 PHE A O 1
ATOM 1058 N N . ASN A 1 134 ? 13.312 -5.408 4.813 1.00 75.88 134 ASN A N 1
ATOM 1059 C CA . ASN A 1 134 ? 13.474 -6.210 6.033 1.00 75.88 134 ASN A CA 1
ATOM 1060 C C . ASN A 1 134 ? 13.608 -7.718 5.736 1.00 75.88 134 ASN A C 1
ATOM 1062 O O . ASN A 1 134 ? 13.122 -8.547 6.508 1.00 75.88 134 ASN A O 1
ATOM 1066 N N . HIS A 1 135 ? 14.212 -8.073 4.596 1.00 78.12 135 HIS A N 1
ATOM 1067 C CA . HIS A 1 135 ? 14.285 -9.448 4.099 1.00 78.12 135 HIS A CA 1
ATOM 1068 C C . HIS A 1 135 ? 12.916 -10.139 3.949 1.00 78.12 135 HIS A C 1
ATOM 1070 O O . HIS A 1 135 ? 12.828 -11.356 4.092 1.00 78.12 135 HIS A O 1
ATOM 1076 N N . ASN A 1 136 ? 11.838 -9.394 3.676 1.00 87.62 136 ASN A N 1
ATOM 1077 C CA . ASN A 1 136 ? 10.470 -9.907 3.738 1.00 87.62 136 ASN A CA 1
ATOM 1078 C C . ASN A 1 136 ? 9.619 -9.480 2.530 1.00 87.62 136 ASN A C 1
ATOM 1080 O O . ASN A 1 136 ? 9.441 -8.296 2.237 1.00 87.62 136 ASN A O 1
ATOM 1084 N N . SER A 1 137 ? 9.024 -10.462 1.851 1.00 91.19 137 SER A N 1
ATOM 1085 C CA . SER A 1 137 ? 8.140 -10.228 0.711 1.00 91.19 137 SER A CA 1
ATOM 1086 C C . SER A 1 137 ? 6.857 -9.468 1.063 1.00 91.19 137 SER A C 1
ATOM 1088 O O . SER A 1 137 ? 6.267 -8.867 0.165 1.00 91.19 137 SER A O 1
ATOM 1090 N N . GLU A 1 138 ? 6.402 -9.501 2.319 1.00 93.62 138 GLU A N 1
ATOM 1091 C CA . GLU A 1 138 ? 5.233 -8.745 2.803 1.00 93.62 138 GLU A CA 1
ATOM 1092 C C . GLU A 1 138 ? 5.521 -7.246 2.860 1.00 93.62 138 GLU A C 1
ATOM 1094 O O . GLU A 1 138 ? 4.737 -6.436 2.370 1.00 93.62 138 GLU A O 1
ATOM 1099 N N . GLU A 1 139 ? 6.690 -6.871 3.374 1.00 92.00 139 GLU A N 1
ATOM 1100 C CA . GLU A 1 139 ? 7.148 -5.481 3.365 1.00 92.00 139 GLU A CA 1
ATOM 1101 C C . GLU A 1 139 ? 7.329 -4.987 1.930 1.00 92.00 139 GLU A C 1
ATOM 1103 O O . GLU A 1 139 ? 6.891 -3.890 1.591 1.00 92.00 139 GLU A O 1
ATOM 1108 N N . PHE A 1 140 ? 7.882 -5.833 1.052 1.00 93.62 140 PHE A N 1
ATOM 1109 C CA . PHE A 1 140 ? 8.014 -5.513 -0.366 1.00 93.62 140 PHE A CA 1
ATOM 1110 C C . PHE A 1 140 ? 6.664 -5.172 -1.012 1.00 93.62 140 PHE A C 1
ATOM 1112 O O . PHE A 1 140 ? 6.527 -4.105 -1.608 1.00 93.62 140 PHE A O 1
ATOM 1119 N N . ILE A 1 141 ? 5.645 -6.033 -0.895 1.00 95.69 141 ILE A N 1
ATOM 1120 C CA . ILE A 1 141 ? 4.340 -5.766 -1.524 1.00 95.69 141 ILE A CA 1
ATOM 1121 C C . ILE A 1 141 ? 3.649 -4.540 -0.921 1.00 95.69 141 ILE A C 1
ATOM 1123 O O . ILE A 1 141 ? 3.069 -3.744 -1.668 1.00 95.69 141 ILE A O 1
ATOM 1127 N N . ALA A 1 142 ? 3.749 -4.349 0.396 1.00 95.19 142 ALA A N 1
ATOM 1128 C CA . ALA A 1 142 ? 3.202 -3.182 1.074 1.00 95.19 142 ALA A CA 1
ATOM 1129 C C . ALA A 1 142 ? 3.874 -1.884 0.600 1.00 95.19 142 ALA A C 1
ATOM 1131 O O . ALA A 1 142 ? 3.178 -0.919 0.282 1.00 95.19 142 ALA A O 1
ATOM 1132 N N . GLU A 1 143 ? 5.200 -1.863 0.443 1.00 92.06 143 GLU A N 1
ATOM 1133 C CA . GLU A 1 143 ? 5.933 -0.714 -0.102 1.00 92.06 143 GLU A CA 1
ATOM 1134 C C . GLU A 1 143 ? 5.614 -0.443 -1.572 1.00 92.06 143 GLU A C 1
ATOM 1136 O O . GLU A 1 143 ? 5.359 0.704 -1.945 1.00 92.06 143 GLU A O 1
ATOM 1141 N N . GLN A 1 144 ? 5.572 -1.474 -2.420 1.00 95.06 144 GLN A N 1
ATOM 1142 C CA . GLN A 1 144 ? 5.267 -1.283 -3.839 1.00 95.06 144 GLN A CA 1
ATOM 1143 C C . GLN A 1 144 ? 3.852 -0.730 -4.044 1.00 95.06 144 GLN A C 1
ATOM 1145 O O . GLN A 1 144 ? 3.657 0.192 -4.839 1.00 95.06 144 GLN A O 1
ATOM 1150 N N . LEU A 1 145 ? 2.860 -1.236 -3.305 1.00 97.06 145 LEU A N 1
ATOM 1151 C CA . LEU A 1 145 ? 1.493 -0.715 -3.361 1.00 97.06 145 LEU A CA 1
ATOM 1152 C C . LEU A 1 145 ? 1.376 0.681 -2.736 1.00 97.06 145 LEU A C 1
ATOM 1154 O O . LEU A 1 145 ? 0.657 1.518 -3.287 1.00 97.06 145 LEU A O 1
ATOM 1158 N N . ALA A 1 146 ? 2.103 0.966 -1.652 1.00 94.44 146 ALA A N 1
ATOM 1159 C CA . ALA A 1 146 ? 2.177 2.310 -1.083 1.00 94.44 146 ALA A CA 1
ATOM 1160 C C . ALA A 1 146 ? 2.787 3.312 -2.075 1.00 94.44 146 ALA A C 1
ATOM 1162 O O . ALA A 1 146 ? 2.262 4.410 -2.218 1.00 94.44 146 ALA A O 1
ATOM 1163 N N . ASN A 1 147 ? 3.807 2.926 -2.845 1.00 93.44 147 ASN A N 1
ATOM 1164 C CA . ASN A 1 147 ? 4.381 3.768 -3.897 1.00 93.44 147 ASN A CA 1
ATOM 1165 C C . ASN A 1 147 ? 3.430 3.986 -5.082 1.00 93.44 147 ASN A C 1
ATOM 1167 O O . ASN A 1 147 ? 3.375 5.088 -5.633 1.00 93.44 147 ASN A O 1
ATOM 1171 N N . VAL A 1 148 ? 2.632 2.979 -5.456 1.00 96.00 148 VAL A N 1
ATOM 1172 C CA . VAL A 1 148 ? 1.537 3.164 -6.425 1.00 96.00 148 VAL A CA 1
ATOM 1173 C C . VAL A 1 148 ? 0.515 4.161 -5.877 1.00 96.00 148 VAL A C 1
ATOM 1175 O O . VAL A 1 148 ? 0.128 5.096 -6.576 1.00 96.00 148 VAL A O 1
ATOM 1178 N N . TYR A 1 149 ? 0.096 4.020 -4.620 1.00 95.50 149 TYR A N 1
ATOM 1179 C CA . TYR A 1 149 ? -0.801 4.982 -3.981 1.00 95.50 149 TYR A CA 1
ATOM 1180 C C . TYR A 1 149 ? -0.206 6.393 -3.938 1.00 95.50 149 TYR A C 1
ATOM 1182 O O . TYR A 1 149 ? -0.873 7.339 -4.362 1.00 95.50 149 TYR A O 1
ATOM 1190 N N . HIS A 1 150 ? 1.050 6.532 -3.525 1.00 91.38 150 HIS A N 1
ATOM 1191 C CA . HIS A 1 150 ? 1.780 7.792 -3.498 1.00 91.38 150 HIS A CA 1
ATOM 1192 C C . HIS A 1 150 ? 1.761 8.455 -4.886 1.00 91.38 150 HIS A C 1
ATOM 1194 O O . HIS A 1 150 ? 1.250 9.565 -5.043 1.00 91.38 150 HIS A O 1
ATOM 1200 N N . SER A 1 151 ? 2.140 7.712 -5.932 1.00 92.56 151 SER A N 1
ATOM 1201 C CA . SER A 1 151 ? 2.102 8.189 -7.320 1.00 92.56 151 SER A CA 1
ATOM 1202 C C . SER A 1 151 ? 0.695 8.589 -7.786 1.00 92.56 151 SER A C 1
ATOM 1204 O O . SER A 1 151 ? 0.539 9.540 -8.552 1.00 92.56 151 SER A O 1
ATOM 1206 N N . SER A 1 152 ? -0.359 7.921 -7.300 1.00 92.88 152 SER A N 1
ATOM 1207 C CA . SER A 1 152 ? -1.759 8.262 -7.617 1.00 92.88 152 SER A CA 1
ATOM 1208 C C . SER A 1 152 ? -2.222 9.605 -7.064 1.00 92.88 152 SER A C 1
ATOM 1210 O O . SER A 1 152 ? -3.242 10.132 -7.509 1.00 92.88 152 SER A O 1
ATOM 1212 N N . ARG A 1 153 ? -1.442 10.196 -6.157 1.00 90.50 153 ARG A N 1
ATOM 1213 C CA . ARG A 1 153 ? -1.640 11.555 -5.647 1.00 90.50 153 ARG A CA 1
ATOM 1214 C C . ARG A 1 153 ? -0.837 12.604 -6.421 1.00 90.50 153 ARG A C 1
ATOM 1216 O O . ARG A 1 153 ? -0.850 13.770 -6.042 1.00 90.50 153 ARG A O 1
ATOM 1223 N N . GLY A 1 154 ? -0.199 12.211 -7.527 1.00 85.88 154 GLY A N 1
ATOM 1224 C CA . GLY A 1 154 ? 0.493 13.110 -8.453 1.00 85.88 154 GLY A CA 1
ATOM 1225 C C . GLY A 1 154 ? 1.949 13.398 -8.092 1.00 85.88 154 GLY A C 1
ATOM 1226 O O . GLY A 1 154 ? 2.526 14.340 -8.628 1.00 85.88 154 GLY A O 1
ATOM 1227 N N . THR A 1 155 ? 2.547 12.617 -7.195 1.00 83.19 155 THR A N 1
ATOM 1228 C CA . THR A 1 155 ? 3.948 12.777 -6.798 1.00 83.19 155 THR A CA 1
ATOM 1229 C C . THR A 1 155 ? 4.893 11.996 -7.721 1.00 83.19 155 THR A C 1
ATOM 1231 O O . THR A 1 155 ? 4.518 10.997 -8.347 1.00 83.19 155 THR A O 1
ATOM 1234 N N . SER A 1 156 ? 6.132 12.483 -7.839 1.00 79.81 156 SER A N 1
ATOM 1235 C CA . SER A 1 156 ? 7.166 11.952 -8.745 1.00 79.81 156 SER A CA 1
ATOM 1236 C C . SER A 1 156 ? 8.355 11.293 -8.043 1.00 79.81 156 SER A C 1
ATOM 1238 O O . SER A 1 156 ? 9.217 10.723 -8.716 1.00 79.81 156 SER A O 1
ATOM 1240 N N . ASP A 1 157 ? 8.393 11.396 -6.719 1.00 79.56 157 ASP A N 1
ATOM 1241 C CA . ASP A 1 157 ? 9.438 10.882 -5.846 1.00 79.56 157 ASP A CA 1
ATOM 1242 C C . ASP A 1 157 ? 8.824 9.748 -5.018 1.00 79.56 157 ASP A C 1
ATOM 1244 O O . ASP A 1 157 ? 7.774 9.930 -4.416 1.00 79.56 157 ASP A O 1
ATOM 1248 N N . PHE A 1 158 ? 9.427 8.562 -5.025 1.00 79.25 158 PHE A N 1
ATOM 1249 C CA . PHE A 1 158 ? 8.857 7.340 -4.445 1.00 79.25 158 PHE A CA 1
ATOM 1250 C C . PHE A 1 158 ? 9.713 6.837 -3.291 1.00 79.25 158 PHE A C 1
ATOM 1252 O O . PHE A 1 158 ? 10.925 7.038 -3.288 1.00 79.25 158 PHE A O 1
ATOM 1259 N N . LEU A 1 159 ? 9.090 6.167 -2.325 1.00 73.06 159 LEU A N 1
ATOM 1260 C CA . LEU A 1 159 ? 9.775 5.580 -1.180 1.00 73.06 159 LEU A CA 1
ATOM 1261 C C . LEU A 1 159 ? 10.768 4.517 -1.651 1.00 73.06 159 LEU A C 1
ATOM 1263 O O . LEU A 1 159 ? 10.386 3.539 -2.291 1.00 73.06 159 LEU A O 1
ATOM 1267 N N . SER A 1 160 ? 12.034 4.713 -1.306 1.00 68.69 160 SER A N 1
ATOM 1268 C CA . SER A 1 160 ? 13.158 3.852 -1.647 1.00 68.69 160 SER A CA 1
ATOM 1269 C C . SER A 1 160 ? 14.091 3.719 -0.447 1.00 68.69 160 SER A C 1
ATOM 1271 O O . SER A 1 160 ? 14.944 4.569 -0.191 1.00 68.69 160 SER A O 1
ATOM 1273 N N . LYS A 1 161 ? 13.975 2.616 0.294 1.00 66.50 161 LYS A N 1
ATOM 1274 C CA . LYS A 1 161 ? 14.928 2.309 1.372 1.00 66.50 161 LYS A CA 1
ATOM 1275 C C . LYS A 1 161 ? 16.354 2.088 0.843 1.00 66.50 161 LYS A C 1
ATOM 1277 O O . LYS A 1 161 ? 17.307 2.498 1.497 1.00 66.50 161 LYS A O 1
ATOM 1282 N N . TYR A 1 162 ? 16.485 1.582 -0.382 1.00 63.66 162 TYR A N 1
ATOM 1283 C CA . TYR A 1 162 ? 17.760 1.297 -1.050 1.00 63.66 162 TYR A CA 1
ATOM 1284 C C . TYR A 1 162 ? 18.535 2.539 -1.496 1.00 63.66 162 TYR A C 1
ATOM 1286 O O . TYR A 1 162 ? 19.763 2.539 -1.464 1.00 63.66 162 TYR A O 1
ATOM 1294 N N . TYR A 1 163 ? 17.857 3.630 -1.863 1.00 59.75 163 TYR A N 1
ATOM 1295 C CA . TYR A 1 163 ? 18.516 4.926 -2.069 1.00 59.75 163 TYR A CA 1
ATOM 1296 C C . TYR A 1 163 ? 18.579 5.764 -0.790 1.00 59.75 163 TYR A C 1
ATOM 1298 O O . TYR A 1 163 ? 18.905 6.951 -0.843 1.00 59.75 163 TYR A O 1
ATOM 1306 N N . GLY A 1 164 ? 18.271 5.150 0.360 1.00 62.59 164 GLY A N 1
ATOM 1307 C CA . GLY A 1 164 ? 18.219 5.814 1.650 1.00 62.59 164 GLY A CA 1
ATOM 1308 C C . GLY A 1 164 ? 17.283 7.007 1.595 1.00 62.59 164 GLY A C 1
ATOM 1309 O O . GLY A 1 164 ? 17.712 8.090 1.992 1.00 62.59 164 GLY A O 1
ATOM 1310 N N . GLY A 1 165 ? 16.076 6.837 1.024 1.00 69.62 165 GLY A N 1
ATOM 1311 C CA . GLY A 1 165 ? 15.158 7.943 0.828 1.00 69.62 165 GLY A CA 1
ATOM 1312 C C . GLY A 1 165 ? 14.095 7.905 -0.261 1.00 69.62 165 GLY A C 1
ATOM 1313 O O . GLY A 1 165 ? 13.325 6.959 -0.381 1.00 69.62 165 GLY A O 1
ATOM 1314 N N . TYR A 1 166 ? 14.003 9.007 -1.005 1.00 73.50 166 TYR A N 1
ATOM 1315 C CA . TYR A 1 166 ? 13.154 9.130 -2.183 1.00 73.50 166 TYR A CA 1
ATOM 1316 C C . TYR A 1 166 ? 13.939 8.842 -3.453 1.00 73.50 166 TYR A C 1
ATOM 1318 O O . TYR A 1 166 ? 15.070 9.300 -3.616 1.00 73.50 166 TYR A O 1
ATOM 1326 N N . ALA A 1 167 ? 13.302 8.154 -4.391 1.00 81.31 167 ALA A N 1
ATOM 1327 C CA . ALA A 1 167 ? 13.862 7.904 -5.704 1.00 81.31 167 ALA A CA 1
ATOM 1328 C C . ALA A 1 167 ? 12.833 8.154 -6.801 1.00 81.31 167 ALA A C 1
ATOM 1330 O O . ALA A 1 167 ? 11.633 7.933 -6.641 1.00 81.31 167 ALA A O 1
ATOM 1331 N N . ARG A 1 168 ? 13.305 8.617 -7.956 1.00 87.75 168 ARG A N 1
ATOM 1332 C CA . ARG A 1 168 ? 12.443 8.823 -9.124 1.00 87.75 168 ARG A CA 1
ATOM 1333 C C . ARG A 1 168 ? 12.077 7.489 -9.756 1.00 87.75 168 ARG A C 1
ATOM 1335 O O . ARG A 1 168 ? 12.810 6.513 -9.623 1.00 87.75 168 ARG A O 1
ATOM 1342 N N . LYS A 1 169 ? 11.007 7.473 -10.561 1.00 91.06 169 LYS A N 1
ATOM 1343 C CA . LYS A 1 169 ? 10.528 6.267 -11.274 1.00 91.06 169 LYS A CA 1
ATOM 1344 C C . LYS A 1 169 ? 11.668 5.476 -11.922 1.00 91.06 169 LYS A C 1
ATOM 1346 O O . LYS A 1 169 ? 11.734 4.269 -11.749 1.00 91.06 169 LYS A O 1
ATOM 1351 N N . LYS A 1 170 ? 12.556 6.160 -12.652 1.00 91.25 170 LYS A N 1
ATOM 1352 C CA . LYS A 1 170 ? 13.679 5.523 -13.350 1.00 91.25 170 LYS A CA 1
ATOM 1353 C C . LYS A 1 170 ? 14.577 4.738 -12.386 1.00 91.25 170 LYS A C 1
ATOM 1355 O O . LYS A 1 170 ? 14.778 3.554 -12.596 1.00 91.25 170 LYS A O 1
ATOM 1360 N N . GLN A 1 171 ? 15.028 5.386 -11.317 1.00 90.19 171 GLN A N 1
ATOM 1361 C CA . GLN A 1 171 ? 15.874 4.772 -10.292 1.00 90.19 171 GLN A CA 1
ATOM 1362 C C . GLN A 1 171 ? 15.157 3.605 -9.608 1.00 90.19 171 GLN A C 1
ATOM 1364 O O . GLN A 1 171 ? 15.753 2.569 -9.328 1.00 90.19 171 GLN A O 1
ATOM 1369 N N . MET A 1 172 ? 13.851 3.753 -9.367 1.00 90.75 172 MET A N 1
ATOM 1370 C CA . MET A 1 172 ? 13.074 2.672 -8.782 1.00 90.75 172 MET A CA 1
ATOM 1371 C C . MET A 1 172 ? 13.058 1.426 -9.678 1.00 90.75 172 MET A C 1
ATOM 1373 O O . MET A 1 172 ? 13.198 0.317 -9.177 1.00 90.75 172 MET A O 1
ATOM 1377 N N . TYR A 1 173 ? 12.897 1.621 -10.990 1.00 93.06 173 TYR A N 1
ATOM 1378 C CA . TYR A 1 173 ? 12.832 0.537 -11.970 1.00 93.06 173 TYR A CA 1
ATOM 1379 C C . TYR A 1 173 ? 14.203 -0.096 -12.186 1.00 93.06 173 TYR A C 1
ATOM 1381 O O . TYR A 1 173 ? 14.276 -1.315 -12.194 1.00 93.06 173 TYR A O 1
ATOM 1389 N N . GLU A 1 174 ? 15.277 0.697 -12.261 1.00 91.25 174 GLU A N 1
ATOM 1390 C CA . GLU A 1 174 ? 16.655 0.186 -12.354 1.00 91.25 174 GLU A CA 1
ATOM 1391 C C . GLU A 1 174 ? 16.957 -0.791 -11.206 1.00 91.25 174 GLU A C 1
ATOM 1393 O O . GLU A 1 174 ? 17.388 -1.914 -11.447 1.00 91.25 174 GLU A O 1
ATOM 1398 N N . TYR A 1 175 ? 16.605 -0.434 -9.968 1.00 89.31 175 TYR A N 1
ATOM 1399 C CA . TYR A 1 175 ? 16.778 -1.329 -8.820 1.00 89.31 175 TYR A CA 1
ATOM 1400 C C . TYR A 1 175 ? 15.941 -2.619 -8.909 1.00 89.31 175 TYR A C 1
ATOM 1402 O O . TYR A 1 175 ? 16.417 -3.698 -8.557 1.00 89.31 175 TYR A O 1
ATOM 1410 N N . LEU A 1 176 ? 14.691 -2.535 -9.385 1.00 91.44 176 LEU A N 1
ATOM 1411 C CA . LEU A 1 176 ? 13.859 -3.727 -9.590 1.00 91.44 176 LEU A CA 1
ATOM 1412 C C . LEU A 1 176 ? 14.434 -4.627 -10.692 1.00 91.44 176 LEU A C 1
ATOM 1414 O O . LEU A 1 176 ? 14.472 -5.842 -10.528 1.00 91.44 176 LEU A O 1
ATOM 1418 N N . GLU A 1 177 ? 14.898 -4.044 -11.798 1.00 90.75 177 GLU A N 1
ATOM 1419 C CA . GLU A 1 177 ? 15.509 -4.753 -12.929 1.00 90.75 177 GLU A CA 1
ATOM 1420 C C . GLU A 1 177 ? 16.804 -5.474 -12.510 1.00 90.75 177 GLU A C 1
ATOM 1422 O O . GLU A 1 177 ? 17.083 -6.585 -12.973 1.00 90.75 177 GLU A O 1
ATOM 1427 N N . GLU A 1 178 ? 17.556 -4.897 -11.573 1.00 87.88 178 GLU A N 1
ATOM 1428 C CA . GLU A 1 178 ? 18.782 -5.482 -11.029 1.00 87.88 178 GLU A CA 1
ATOM 1429 C C . GLU A 1 178 ? 18.552 -6.714 -10.132 1.00 87.88 178 GLU A C 1
ATOM 1431 O O . GLU A 1 178 ? 19.497 -7.459 -9.869 1.00 87.88 178 GLU A O 1
ATOM 1436 N N . SER A 1 179 ? 17.311 -6.996 -9.712 1.00 87.19 179 SER A N 1
ATOM 1437 C CA . SER A 1 179 ? 16.996 -8.132 -8.840 1.00 87.19 179 SER A CA 1
ATOM 1438 C C . SER A 1 179 ? 15.930 -9.062 -9.419 1.00 87.19 179 SER A C 1
ATOM 1440 O O . SER A 1 179 ? 14.724 -8.824 -9.327 1.00 87.19 179 SER A O 1
ATOM 1442 N N . ALA A 1 180 ? 16.386 -10.209 -9.933 1.00 86.62 180 ALA A N 1
ATOM 1443 C CA . ALA A 1 180 ? 15.525 -11.307 -10.375 1.00 86.62 180 ALA A CA 1
ATOM 1444 C C . ALA A 1 180 ? 14.491 -11.717 -9.308 1.00 86.62 180 ALA A C 1
ATOM 1446 O O . ALA A 1 180 ? 13.324 -11.941 -9.626 1.00 86.62 180 ALA A O 1
ATOM 1447 N N . GLU A 1 181 ? 14.900 -11.762 -8.037 1.00 87.88 181 GLU A N 1
ATOM 1448 C CA . GLU A 1 181 ? 14.035 -12.110 -6.907 1.00 87.88 181 GLU A CA 1
ATOM 1449 C C . GLU A 1 181 ? 12.859 -11.132 -6.749 1.00 87.88 181 GLU A C 1
ATOM 1451 O O . GLU A 1 181 ? 11.719 -11.561 -6.561 1.00 87.88 181 GLU A O 1
ATOM 1456 N N . LEU A 1 182 ? 13.101 -9.823 -6.878 1.00 90.94 182 LEU A N 1
ATOM 1457 C CA . LEU A 1 182 ? 12.047 -8.812 -6.748 1.00 90.94 182 LEU A CA 1
ATOM 1458 C C . LEU A 1 182 ? 11.079 -8.851 -7.936 1.00 90.94 182 LEU A C 1
ATOM 1460 O O . LEU A 1 182 ? 9.869 -8.694 -7.760 1.00 90.94 182 LEU A O 1
ATOM 1464 N N . VAL A 1 183 ? 11.577 -9.128 -9.143 1.00 92.06 183 VAL A N 1
ATOM 1465 C CA . VAL A 1 183 ? 10.713 -9.307 -10.319 1.00 92.06 183 VAL A CA 1
ATOM 1466 C C . VAL A 1 183 ? 9.885 -10.593 -10.206 1.00 92.06 183 VAL A C 1
ATOM 1468 O O . VAL A 1 183 ? 8.700 -10.587 -10.558 1.00 92.06 183 VAL A O 1
ATOM 1471 N N . TYR A 1 184 ? 10.437 -11.671 -9.636 1.00 89.81 184 TYR A N 1
ATOM 1472 C CA . TYR A 1 184 ? 9.658 -12.861 -9.277 1.00 89.81 184 TYR A CA 1
ATOM 1473 C C . TYR A 1 184 ? 8.582 -12.557 -8.230 1.00 89.81 184 TYR A C 1
ATOM 1475 O O . TYR A 1 184 ? 7.445 -13.005 -8.394 1.00 89.81 184 TYR A O 1
ATOM 1483 N N . ALA A 1 185 ? 8.882 -11.739 -7.218 1.00 92.50 185 ALA A N 1
ATOM 1484 C CA . ALA A 1 185 ? 7.890 -11.305 -6.237 1.00 92.50 185 ALA A CA 1
ATOM 1485 C C . ALA A 1 185 ? 6.733 -10.537 -6.906 1.00 92.50 185 ALA A C 1
ATOM 1487 O O . ALA A 1 185 ? 5.564 -10.826 -6.643 1.00 92.50 185 ALA A O 1
ATOM 1488 N N . ILE A 1 186 ? 7.028 -9.615 -7.834 1.00 95.31 186 ILE A N 1
ATOM 1489 C CA . ILE A 1 186 ? 5.995 -8.908 -8.614 1.00 95.31 186 ILE A CA 1
ATOM 1490 C C . ILE A 1 186 ? 5.138 -9.906 -9.402 1.00 95.31 186 ILE A C 1
ATOM 1492 O O . ILE A 1 186 ? 3.908 -9.836 -9.335 1.00 95.31 186 ILE A O 1
ATOM 1496 N N . ARG A 1 187 ? 5.760 -10.869 -10.100 1.00 93.25 187 ARG A N 1
ATOM 1497 C CA . ARG A 1 187 ? 5.035 -11.928 -10.825 1.00 93.25 187 ARG A CA 1
ATOM 1498 C C . ARG A 1 187 ? 4.114 -12.717 -9.898 1.00 93.25 187 ARG A C 1
ATOM 1500 O O . ARG A 1 187 ? 2.952 -12.939 -10.236 1.00 93.25 187 ARG A O 1
ATOM 1507 N N . PHE A 1 188 ? 4.625 -13.140 -8.745 1.00 92.69 188 PHE A N 1
ATOM 1508 C CA . PHE A 1 188 ? 3.866 -13.892 -7.753 1.00 92.69 188 PHE A CA 1
ATOM 1509 C C . PHE A 1 188 ? 2.633 -13.112 -7.292 1.00 92.69 188 PHE A C 1
ATOM 1511 O O . PHE A 1 188 ? 1.520 -13.636 -7.348 1.00 92.69 188 PHE A O 1
ATOM 1518 N N . TYR A 1 189 ? 2.790 -11.841 -6.916 1.00 95.50 189 TYR A N 1
ATOM 1519 C CA . TYR A 1 189 ? 1.669 -11.019 -6.460 1.00 95.50 189 TYR A CA 1
ATOM 1520 C C . TYR A 1 189 ? 0.677 -10.686 -7.578 1.00 95.50 189 TYR A C 1
ATOM 1522 O O . TYR A 1 189 ? -0.528 -10.672 -7.336 1.00 95.50 189 TYR A O 1
ATOM 1530 N N . LEU A 1 190 ? 1.127 -10.536 -8.826 1.00 96.12 190 LEU A N 1
ATOM 1531 C CA . LEU A 1 190 ? 0.224 -10.443 -9.978 1.00 96.12 190 LEU A CA 1
ATOM 1532 C C . LEU A 1 190 ? -0.643 -11.696 -10.161 1.00 96.12 190 LEU A C 1
ATOM 1534 O O . LEU A 1 190 ? -1.742 -11.608 -10.706 1.00 96.12 190 LEU A O 1
ATOM 1538 N N . GLN A 1 191 ? -0.191 -12.863 -9.704 1.00 93.31 191 GLN A N 1
ATOM 1539 C CA . GLN A 1 191 ? -0.952 -14.111 -9.782 1.00 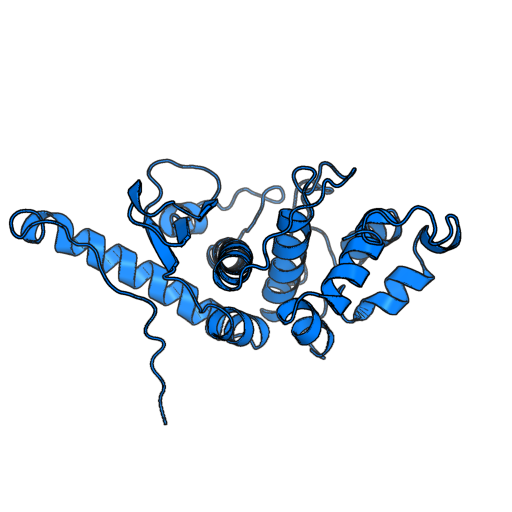93.31 191 GLN A CA 1
ATOM 1540 C C . GLN A 1 191 ? -1.825 -14.343 -8.546 1.00 93.31 191 GLN A C 1
ATOM 1542 O O . GLN A 1 191 ? -2.946 -14.848 -8.677 1.00 93.31 191 GLN A O 1
ATOM 1547 N N . SER A 1 192 ? -1.358 -13.943 -7.363 1.00 91.50 192 SER A N 1
ATOM 1548 C CA . SER A 1 192 ? -1.968 -14.315 -6.085 1.00 91.50 192 SER A CA 1
ATOM 1549 C C . SER A 1 192 ? -2.750 -13.190 -5.401 1.00 91.50 192 SER A C 1
ATOM 1551 O O . SER A 1 192 ? -3.744 -13.491 -4.740 1.00 91.50 192 SER A O 1
ATOM 1553 N N . GLU A 1 193 ? -2.387 -11.917 -5.590 1.00 95.50 193 GLU A N 1
ATOM 1554 C CA . GLU A 1 193 ? -2.881 -10.779 -4.802 1.00 95.50 193 GLU A CA 1
ATOM 1555 C C . GLU A 1 193 ? -3.887 -9.902 -5.586 1.00 95.50 193 GLU A C 1
ATOM 1557 O O . GLU A 1 193 ? -3.506 -9.205 -6.532 1.00 95.50 193 GLU A O 1
ATOM 1562 N N . PRO A 1 194 ? -5.187 -9.905 -5.217 1.00 96.31 194 PRO A N 1
ATOM 1563 C CA . PRO A 1 194 ? -6.223 -9.095 -5.850 1.00 96.31 194 PRO A CA 1
ATOM 1564 C C . PRO A 1 194 ? -5.893 -7.607 -5.954 1.00 96.31 194 PRO A C 1
ATOM 1566 O O . PRO A 1 194 ? -6.200 -6.999 -6.980 1.00 96.31 194 PRO A O 1
ATOM 1569 N N . LEU A 1 195 ? -5.269 -7.012 -4.935 1.00 97.81 195 LEU A N 1
ATOM 1570 C CA . LEU A 1 195 ? -4.951 -5.587 -4.971 1.00 97.81 195 LEU A CA 1
ATOM 1571 C C . LEU A 1 195 ? 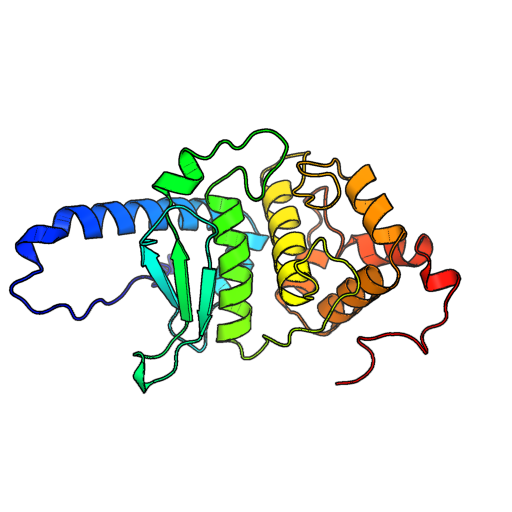-3.827 -5.274 -5.968 1.00 97.81 195 LEU A C 1
ATOM 1573 O O . LEU A 1 195 ? -3.908 -4.272 -6.676 1.00 97.81 195 LEU A O 1
ATOM 1577 N N . ALA A 1 196 ? -2.831 -6.156 -6.096 1.00 98.06 196 ALA A N 1
ATOM 1578 C CA . ALA A 1 196 ? -1.778 -6.046 -7.107 1.00 98.06 196 ALA A CA 1
ATOM 1579 C C . ALA A 1 196 ? -2.341 -6.217 -8.527 1.00 98.06 196 ALA A C 1
ATOM 1581 O O . ALA A 1 196 ? -2.018 -5.436 -9.423 1.00 98.06 196 ALA A O 1
ATOM 1582 N N . LYS A 1 197 ? -3.259 -7.175 -8.725 1.00 98.25 197 LYS A N 1
ATOM 1583 C CA . LYS A 1 197 ? -4.002 -7.334 -9.989 1.00 98.25 197 LYS A CA 1
ATOM 1584 C C . LYS A 1 197 ? -4.797 -6.083 -10.342 1.00 98.25 197 LYS A C 1
ATOM 1586 O O . LYS A 1 197 ? -4.780 -5.647 -11.489 1.00 98.25 197 LYS A O 1
ATOM 1591 N N . PHE A 1 198 ? -5.480 -5.493 -9.363 1.00 98.44 198 PHE A N 1
ATOM 1592 C CA . PHE A 1 198 ? -6.188 -4.235 -9.563 1.00 98.44 198 PHE A CA 1
ATOM 1593 C C . PHE A 1 198 ? -5.227 -3.100 -9.922 1.00 98.44 198 PHE A C 1
ATOM 1595 O O . PHE A 1 198 ? -5.471 -2.395 -10.899 1.00 98.44 198 PHE A O 1
ATOM 1602 N N . ALA A 1 199 ? -4.118 -2.960 -9.189 1.00 98.38 199 ALA A N 1
ATOM 1603 C CA . ALA A 1 199 ? -3.091 -1.967 -9.477 1.00 98.38 199 ALA A CA 1
ATOM 1604 C C . ALA A 1 199 ? -2.576 -2.097 -10.917 1.00 98.38 199 ALA A C 1
ATOM 1606 O O . ALA A 1 199 ? -2.471 -1.089 -11.611 1.00 98.38 199 ALA A O 1
ATOM 1607 N N . ALA A 1 200 ? -2.351 -3.316 -11.411 1.00 98.38 200 ALA A N 1
ATOM 1608 C CA . ALA A 1 200 ? -1.894 -3.560 -12.779 1.00 98.38 200 ALA A CA 1
ATOM 1609 C C . ALA A 1 200 ? -2.856 -3.048 -13.869 1.00 98.38 200 ALA A C 1
ATOM 1611 O O . ALA A 1 200 ? -2.417 -2.712 -14.966 1.00 98.38 200 ALA A O 1
ATOM 1612 N N . MET A 1 201 ? -4.158 -2.944 -13.580 1.00 98.06 201 MET A N 1
ATOM 1613 C CA . MET A 1 201 ? -5.160 -2.429 -14.526 1.00 98.06 201 MET A CA 1
ATOM 1614 C C . MET A 1 201 ? -5.230 -0.894 -14.570 1.00 98.06 201 MET A C 1
ATOM 1616 O O . MET A 1 201 ? -5.903 -0.322 -15.432 1.00 98.06 201 MET A O 1
ATOM 1620 N N . LEU A 1 202 ? -4.566 -0.203 -13.642 1.00 97.12 202 LEU A N 1
ATOM 1621 C CA . LEU A 1 202 ? -4.633 1.248 -13.530 1.00 97.12 202 LEU A CA 1
ATOM 1622 C C . LEU A 1 202 ? -3.788 1.950 -14.608 1.00 97.12 202 LEU A C 1
ATOM 1624 O O . LEU A 1 202 ? -2.558 1.887 -14.601 1.00 97.12 202 LEU A O 1
ATOM 1628 N N . GLN A 1 203 ? -4.443 2.710 -15.493 1.00 94.56 203 GLN A N 1
ATOM 1629 C CA . GLN A 1 203 ? -3.769 3.526 -16.523 1.00 94.56 203 GLN A CA 1
ATOM 1630 C C . GLN A 1 203 ? -2.936 4.669 -15.924 1.00 94.56 203 GLN A C 1
ATOM 1632 O O . GLN A 1 203 ? -1.905 5.053 -16.463 1.00 94.56 203 GLN A O 1
ATOM 1637 N N . GLN A 1 204 ? -3.374 5.187 -14.781 1.00 91.25 204 GLN A N 1
ATOM 1638 C CA . GLN A 1 204 ? -2.631 6.103 -13.923 1.00 91.25 204 GLN A CA 1
ATOM 1639 C C . GLN A 1 204 ? -2.550 5.454 -12.542 1.00 91.25 204 GLN A C 1
ATOM 1641 O O . GLN A 1 204 ? -3.572 4.946 -12.082 1.00 91.25 204 GLN A O 1
ATOM 1646 N N . PRO A 1 205 ? -1.388 5.455 -11.874 1.00 92.94 205 PRO A N 1
ATOM 1647 C CA . PRO A 1 205 ? -0.392 6.525 -11.959 1.00 92.94 205 PRO A CA 1
ATOM 1648 C C . PRO A 1 205 ? 0.905 6.183 -12.702 1.00 92.94 205 PRO A C 1
ATOM 1650 O O . PRO A 1 205 ? 1.047 5.101 -13.277 1.00 92.94 205 PRO A O 1
ATOM 1653 N N . ALA A 1 206 ? 1.846 7.137 -12.712 1.00 92.38 206 ALA A N 1
ATOM 1654 C CA . ALA A 1 206 ? 3.110 7.047 -13.438 1.00 92.38 206 ALA A CA 1
ATOM 1655 C C . ALA A 1 206 ? 3.994 5.888 -12.953 1.00 92.38 206 ALA A C 1
ATOM 1657 O O . ALA A 1 206 ? 4.488 5.122 -13.785 1.00 92.38 206 ALA A O 1
ATOM 1658 N N . TYR A 1 207 ? 4.178 5.742 -11.637 1.00 94.69 207 TYR A N 1
ATOM 1659 C CA . TYR A 1 207 ? 4.878 4.604 -11.038 1.00 94.69 207 TYR A CA 1
ATOM 1660 C C . TYR A 1 207 ? 3.909 3.448 -10.802 1.00 94.69 207 TYR A C 1
ATOM 1662 O O . TYR A 1 207 ? 2.956 3.587 -10.035 1.00 94.69 207 TYR A O 1
ATOM 1670 N N . ASN A 1 208 ? 4.135 2.317 -11.475 1.00 97.31 208 ASN A N 1
ATOM 1671 C CA . ASN A 1 208 ? 3.318 1.122 -11.299 1.00 97.31 208 ASN A CA 1
ATOM 1672 C C . ASN A 1 208 ? 4.057 -0.138 -11.786 1.00 97.31 208 ASN A C 1
ATOM 1674 O O . ASN A 1 208 ? 3.893 -0.530 -12.945 1.00 97.31 208 ASN A O 1
ATOM 1678 N N . PRO A 1 209 ? 4.843 -0.795 -10.917 1.00 97.00 209 PRO A N 1
ATOM 1679 C CA . PRO A 1 209 ? 5.624 -1.969 -11.303 1.00 97.00 209 PRO A CA 1
ATOM 1680 C C . PRO A 1 209 ? 4.746 -3.184 -11.633 1.00 97.00 209 PRO A C 1
ATOM 1682 O O . PRO A 1 209 ? 5.168 -4.063 -12.375 1.00 97.00 209 PRO A O 1
ATOM 1685 N N . PHE A 1 210 ? 3.505 -3.232 -11.136 1.00 98.19 210 PHE A N 1
ATOM 1686 C CA . PHE A 1 210 ? 2.560 -4.309 -11.446 1.00 98.19 210 PHE A CA 1
ATOM 1687 C C . PHE A 1 210 ? 2.033 -4.203 -12.878 1.00 98.19 210 PHE A C 1
ATOM 1689 O O . PHE A 1 210 ? 1.967 -5.203 -13.589 1.00 98.19 210 PHE A O 1
ATOM 1696 N N . ARG A 1 211 ? 1.682 -2.989 -13.322 1.00 98.06 211 ARG A N 1
ATOM 1697 C CA . ARG A 1 211 ? 1.288 -2.735 -14.717 1.00 98.06 211 ARG A CA 1
ATOM 1698 C C . ARG A 1 211 ? 2.474 -2.917 -15.659 1.00 98.06 211 ARG A C 1
ATOM 1700 O O . ARG A 1 211 ? 2.340 -3.542 -16.706 1.00 98.06 211 ARG A O 1
ATOM 1707 N N . ASP A 1 212 ? 3.628 -2.390 -15.264 1.00 97.25 212 ASP A N 1
ATOM 1708 C CA . ASP A 1 212 ? 4.825 -2.334 -16.104 1.00 97.25 212 ASP A CA 1
ATOM 1709 C C . ASP A 1 212 ? 5.676 -3.623 -15.984 1.00 97.25 212 ASP A C 1
ATOM 1711 O O . ASP A 1 212 ? 6.809 -3.681 -16.455 1.00 97.25 212 ASP A O 1
ATOM 1715 N N . TYR A 1 213 ? 5.126 -4.691 -15.391 1.00 95.69 213 TYR A N 1
ATOM 1716 C CA . TYR A 1 213 ? 5.835 -5.942 -15.107 1.00 95.69 213 TYR A CA 1
ATOM 1717 C C . TYR A 1 213 ? 6.518 -6.558 -16.331 1.00 95.69 213 TYR A C 1
ATOM 1719 O O . TYR A 1 213 ? 7.629 -7.062 -16.209 1.00 95.69 213 TYR A O 1
ATOM 1727 N N . LYS A 1 214 ? 5.891 -6.516 -17.514 1.00 93.25 214 LYS A N 1
ATOM 1728 C CA . LYS A 1 214 ? 6.513 -7.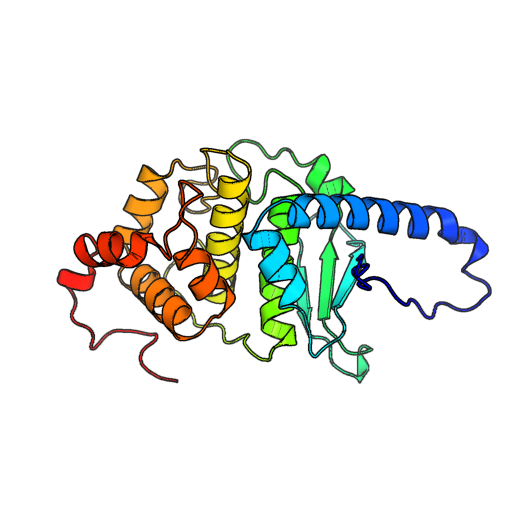080 -18.721 1.00 93.25 214 LYS A CA 1
ATOM 1729 C C . LYS A 1 214 ? 7.773 -6.338 -19.146 1.00 93.25 214 LYS A C 1
ATOM 1731 O O . LYS A 1 214 ? 8.727 -6.980 -19.565 1.00 93.25 214 LYS A O 1
ATOM 1736 N N . GLU A 1 215 ? 7.803 -5.022 -18.972 1.00 92.69 215 GLU A N 1
ATOM 1737 C CA . GLU A 1 215 ? 9.008 -4.234 -19.223 1.00 92.69 215 GLU A CA 1
ATOM 1738 C C . GLU A 1 215 ? 10.116 -4.591 -18.224 1.00 92.69 215 GLU A C 1
ATOM 1740 O O . GLU A 1 215 ? 11.259 -4.795 -18.630 1.00 92.69 215 GLU A O 1
ATOM 1745 N N . LEU A 1 216 ? 9.763 -4.730 -16.940 1.00 92.69 216 LEU A N 1
ATOM 1746 C CA . LEU A 1 216 ? 10.698 -5.154 -15.895 1.00 92.69 216 LEU A CA 1
ATOM 1747 C C . LEU A 1 216 ? 11.251 -6.556 -16.179 1.00 92.69 216 LEU A C 1
ATOM 1749 O O . LEU A 1 216 ? 12.459 -6.761 -16.137 1.00 92.69 216 LEU A O 1
ATOM 1753 N N . GLU A 1 217 ? 10.393 -7.518 -16.525 1.00 90.12 217 GLU A N 1
ATOM 1754 C CA . GLU A 1 217 ? 10.803 -8.883 -16.871 1.00 90.12 217 GLU A CA 1
ATOM 1755 C C . GLU A 1 217 ? 11.774 -8.890 -18.059 1.00 90.12 217 GLU A C 1
ATOM 1757 O O . GLU A 1 217 ? 12.809 -9.555 -18.003 1.00 90.12 217 GLU A O 1
ATOM 1762 N N . ASP A 1 218 ? 11.489 -8.101 -19.096 1.00 87.31 218 ASP A N 1
ATOM 1763 C CA . ASP A 1 218 ? 12.304 -8.026 -20.306 1.00 87.31 218 ASP A CA 1
ATOM 1764 C C . ASP A 1 218 ? 13.689 -7.397 -20.094 1.00 87.31 218 ASP A C 1
ATOM 1766 O O . ASP A 1 218 ? 14.622 -7.692 -20.847 1.00 87.31 218 ASP A O 1
ATOM 1770 N N . LYS A 1 219 ? 13.836 -6.535 -19.088 1.00 84.94 219 LYS A N 1
ATOM 1771 C CA . LYS A 1 219 ? 15.099 -5.855 -18.767 1.00 84.94 219 LYS A CA 1
ATOM 1772 C C . LYS A 1 219 ? 15.865 -6.499 -17.619 1.00 84.94 219 LYS A C 1
ATOM 1774 O O . LYS A 1 219 ? 17.065 -6.279 -17.497 1.00 84.94 219 LYS A O 1
ATOM 1779 N N . SER A 1 220 ? 15.187 -7.290 -16.796 1.00 78.94 220 SER A N 1
ATOM 1780 C CA . SER A 1 220 ? 15.776 -7.840 -15.582 1.00 78.94 220 SER A CA 1
ATOM 1781 C C . SER A 1 220 ? 16.774 -8.973 -15.819 1.00 78.94 220 SER A C 1
ATOM 1783 O O . SER A 1 220 ? 16.742 -9.683 -16.833 1.00 78.94 220 SER A O 1
ATOM 1785 N N . TYR A 1 221 ? 17.587 -9.229 -14.789 1.00 67.56 221 TYR A N 1
ATOM 1786 C CA . TYR A 1 221 ? 18.464 -10.404 -14.691 1.00 67.56 221 TYR A CA 1
ATOM 1787 C C . TYR A 1 221 ? 17.740 -11.754 -14.834 1.00 67.56 221 TYR A C 1
ATOM 1789 O O . TYR A 1 221 ? 18.407 -12.773 -15.007 1.00 67.56 221 TYR A O 1
ATOM 1797 N N . LEU A 1 222 ? 16.401 -11.802 -14.830 1.00 63.50 222 LEU A N 1
ATOM 1798 C CA . LEU A 1 222 ? 15.633 -13.016 -15.135 1.00 63.50 222 LEU A CA 1
ATOM 1799 C C . LEU A 1 222 ? 16.000 -13.647 -16.479 1.00 63.50 222 LEU A C 1
ATOM 1801 O O . LEU A 1 222 ? 15.927 -14.863 -16.635 1.00 63.50 222 LEU A O 1
ATOM 1805 N N . ARG A 1 223 ? 16.438 -12.846 -17.455 1.00 62.38 223 ARG A N 1
ATOM 1806 C CA . ARG A 1 223 ? 16.929 -13.378 -18.734 1.00 62.38 223 ARG A CA 1
ATOM 1807 C C . ARG A 1 223 ? 18.275 -14.099 -18.613 1.00 62.38 223 ARG A C 1
ATOM 1809 O O . ARG A 1 223 ? 18.624 -14.868 -19.503 1.00 62.38 223 ARG A O 1
ATOM 1816 N N . MET A 1 224 ? 19.020 -13.856 -17.535 1.00 58.50 224 MET A N 1
ATOM 1817 C CA . MET A 1 224 ? 20.333 -14.448 -17.268 1.00 58.50 224 MET A CA 1
ATOM 1818 C C . MET A 1 224 ? 20.256 -15.675 -16.343 1.00 58.50 224 MET A C 1
ATOM 1820 O O . MET A 1 224 ? 21.178 -16.486 -16.364 1.00 58.50 224 MET A O 1
ATOM 1824 N N . PHE A 1 225 ? 19.158 -15.853 -15.593 1.00 59.16 225 PHE A N 1
ATOM 1825 C CA . PHE A 1 225 ? 18.938 -16.980 -14.676 1.00 59.16 225 PHE A CA 1
ATOM 1826 C C . PHE A 1 225 ? 17.537 -17.591 -14.885 1.00 59.16 225 PHE A C 1
ATOM 1828 O O . PHE A 1 225 ? 16.540 -16.983 -14.486 1.00 59.16 225 PHE A O 1
ATOM 1835 N N . PRO A 1 226 ? 17.426 -18.766 -15.541 1.00 56.50 226 PRO A N 1
ATOM 1836 C CA . PRO A 1 226 ? 16.141 -19.362 -15.893 1.00 56.50 226 PRO A CA 1
ATOM 1837 C C . PRO A 1 226 ? 15.300 -19.737 -14.665 1.00 56.50 226 PRO A C 1
ATOM 1839 O O . PRO A 1 226 ? 15.785 -19.868 -13.548 1.00 56.50 226 PRO A O 1
ATOM 1842 N N . SER A 1 227 ? 14.003 -19.941 -14.909 1.00 59.41 227 SER A N 1
ATOM 1843 C CA . SER A 1 227 ? 12.926 -20.041 -13.912 1.00 59.41 227 SER A CA 1
ATOM 1844 C C . SER A 1 227 ? 13.081 -21.084 -12.794 1.00 59.41 227 SER A C 1
ATOM 1846 O O . SER A 1 227 ? 12.209 -21.165 -11.931 1.00 59.41 227 SER A O 1
ATOM 1848 N N . ASP A 1 228 ? 14.094 -21.940 -12.837 1.00 59.31 228 ASP A N 1
ATOM 1849 C CA . ASP A 1 228 ? 14.262 -23.069 -11.918 1.00 59.31 228 ASP A CA 1
ATOM 1850 C C . ASP A 1 228 ? 14.734 -22.635 -10.521 1.00 59.31 228 ASP A C 1
ATOM 1852 O O . ASP A 1 228 ? 14.467 -23.345 -9.554 1.00 59.31 228 ASP A O 1
ATOM 1856 N N . ASP A 1 229 ? 15.275 -21.417 -10.407 1.00 64.69 229 ASP A N 1
ATOM 1857 C CA . ASP A 1 229 ? 15.674 -20.778 -9.146 1.00 64.69 229 ASP A CA 1
ATOM 1858 C C . ASP A 1 229 ? 14.619 -19.798 -8.589 1.00 64.69 229 ASP A C 1
ATOM 1860 O O . ASP A 1 229 ? 14.924 -18.992 -7.715 1.00 64.69 229 ASP A O 1
ATOM 1864 N N . ASP A 1 230 ? 13.373 -19.825 -9.082 1.00 73.69 230 ASP A N 1
ATOM 1865 C CA . ASP A 1 230 ? 12.306 -18.938 -8.591 1.00 73.69 230 ASP A CA 1
ATOM 1866 C C . ASP A 1 230 ? 11.898 -19.289 -7.137 1.00 73.69 230 ASP A C 1
ATOM 1868 O O . ASP A 1 230 ? 11.247 -20.323 -6.917 1.00 73.69 230 ASP A O 1
ATOM 1872 N N . PRO A 1 231 ? 12.182 -18.428 -6.134 1.00 72.12 231 PRO A N 1
ATOM 1873 C CA . PRO A 1 231 ? 11.831 -18.692 -4.736 1.00 72.12 231 PRO A CA 1
ATOM 1874 C C . PRO A 1 231 ? 10.315 -18.613 -4.471 1.00 72.12 231 PRO A C 1
ATOM 1876 O O . PRO A 1 231 ? 9.838 -18.990 -3.395 1.00 72.12 231 PRO A O 1
ATOM 1879 N N . PHE A 1 232 ? 9.529 -18.172 -5.455 1.00 77.62 232 PHE A N 1
ATOM 1880 C CA . PHE A 1 232 ? 8.072 -18.090 -5.414 1.00 77.62 232 PHE A CA 1
ATOM 1881 C C . PHE A 1 232 ? 7.368 -19.249 -6.146 1.00 77.62 232 PHE A C 1
ATOM 1883 O O . PHE A 1 232 ? 6.140 -19.328 -6.101 1.00 77.62 232 PHE A O 1
ATOM 1890 N N . LYS A 1 233 ? 8.101 -20.188 -6.773 1.00 71.56 233 LYS A N 1
ATOM 1891 C CA . LYS A 1 233 ? 7.518 -21.342 -7.499 1.00 71.56 233 LYS A CA 1
ATOM 1892 C C . LYS A 1 233 ? 6.936 -22.447 -6.609 1.00 71.56 233 LYS A C 1
ATOM 1894 O O . LYS A 1 233 ? 6.144 -23.250 -7.100 1.00 71.56 233 LYS A O 1
ATOM 1899 N N . LYS A 1 234 ? 7.343 -22.551 -5.339 1.00 54.75 234 LYS A N 1
ATOM 1900 C CA . LYS A 1 234 ? 6.847 -23.588 -4.410 1.00 54.75 234 LYS A CA 1
ATOM 1901 C C . LYS A 1 234 ? 5.862 -22.991 -3.398 1.00 54.75 234 LYS A C 1
ATOM 1903 O O . LYS A 1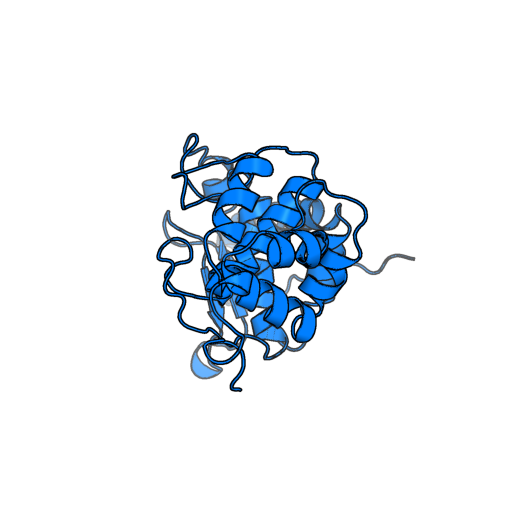 234 ? 6.161 -21.907 -2.895 1.00 54.75 234 LYS A O 1
ATOM 1908 N N . PRO A 1 235 ? 4.717 -23.651 -3.131 1.00 48.81 235 PRO A N 1
ATOM 1909 C CA . PRO A 1 235 ? 3.685 -23.153 -2.221 1.00 48.81 235 PRO A CA 1
ATOM 1910 C C . PRO A 1 235 ? 4.235 -22.871 -0.825 1.00 48.81 235 PRO A C 1
ATOM 1912 O O . PRO A 1 235 ? 5.052 -23.684 -0.338 1.00 48.81 235 PRO A O 1
#

Secondary structure (DSSP, 8-state):
--------------TTTHHHHHHHHHHHHHHHHHHHHHHTTSHHHHHHHHH--SS-EEEE--SSSS--EEEE--GGGT-SEEEE--HHHHHH---GGGSS-SSHHHHHHHHHHHHHHHHTT-----B-S-GGGTTBHHHHHHHHHHHHHHHHTT--EEEETTTTEEEEHHHHHHHHHT-HHHHHHHHHHHHH-HHHHHHHT-S--S--TTTTHHHHHHHSGGGTS-GGG-TTS--